Protein AF-A0A226DDP7-F1 (afdb_monomer_lite)

pLDDT: mean 85.27, std 13.48, range [44.19, 97.88]

Structure (mmCIF, N/CA/C/O backbone):
data_AF-A0A226DDP7-F1
#
_entry.id   AF-A0A226DDP7-F1
#
loop_
_atom_site.group_PDB
_atom_site.id
_atom_site.type_symbol
_atom_site.label_atom_id
_atom_site.label_alt_id
_atom_site.label_comp_id
_atom_site.label_asym_id
_atom_site.label_entity_id
_atom_site.label_seq_id
_atom_site.pdbx_PDB_ins_code
_atom_site.Cartn_x
_atom_site.Cartn_y
_atom_site.Cartn_z
_atom_site.occupancy
_atom_site.B_iso_or_equiv
_atom_site.auth_seq_id
_atom_site.auth_comp_id
_atom_site.auth_asym_id
_atom_site.auth_atom_id
_atom_site.pdbx_PDB_model_num
ATOM 1 N N . MET A 1 1 ? -0.259 2.384 5.576 1.00 78.94 1 MET A N 1
ATOM 2 C CA . MET A 1 1 ? -0.235 1.008 6.111 1.00 78.94 1 MET A CA 1
ATOM 3 C C . MET A 1 1 ? -1.350 0.822 7.135 1.00 78.94 1 MET A C 1
ATOM 5 O O . MET A 1 1 ? -1.634 1.784 7.833 1.00 78.94 1 MET A O 1
ATOM 9 N N . ILE A 1 2 ? -1.961 -0.362 7.240 1.00 70.06 2 ILE A N 1
ATOM 10 C CA . ILE A 1 2 ? -2.932 -0.750 8.277 1.00 70.06 2 ILE A CA 1
ATOM 11 C C . ILE A 1 2 ? -2.374 -1.926 9.094 1.00 70.06 2 ILE A C 1
ATOM 13 O O . ILE A 1 2 ? -1.921 -2.901 8.499 1.00 70.06 2 ILE A O 1
ATOM 17 N N . VAL A 1 3 ? -2.423 -1.837 10.427 1.00 76.56 3 VAL A N 1
ATOM 18 C CA . VAL A 1 3 ? -1.944 -2.856 11.390 1.00 76.56 3 VAL A CA 1
ATOM 19 C C . VAL A 1 3 ? -2.935 -3.046 12.547 1.00 76.56 3 VAL A C 1
ATOM 21 O O . VAL A 1 3 ? -3.654 -2.110 12.896 1.00 76.56 3 VAL A O 1
ATOM 24 N N . GLN A 1 4 ? -2.981 -4.234 13.163 1.00 65.56 4 GLN A N 1
ATOM 25 C CA . GLN A 1 4 ? -3.779 -4.480 14.378 1.00 65.56 4 GLN A CA 1
ATOM 26 C C . GLN A 1 4 ? -3.187 -3.790 15.623 1.00 65.56 4 GLN A C 1
ATOM 28 O O . GLN A 1 4 ? -1.968 -3.740 15.799 1.00 65.56 4 GLN A O 1
ATOM 33 N N . VAL A 1 5 ? -4.042 -3.317 16.539 1.00 54.81 5 VAL A N 1
ATOM 34 C CA . VAL A 1 5 ? -3.603 -2.703 17.808 1.00 54.81 5 VAL A CA 1
ATOM 35 C C . VAL A 1 5 ? -3.365 -3.740 18.892 1.00 54.81 5 VAL A C 1
ATOM 37 O O . VAL A 1 5 ? -4.310 -4.215 19.516 1.00 54.81 5 VAL A O 1
ATOM 40 N N . LYS A 1 6 ? -2.091 -3.989 19.203 1.00 47.44 6 LYS A N 1
ATOM 41 C CA . LYS A 1 6 ? -1.673 -4.408 20.555 1.00 47.44 6 LYS A CA 1
ATOM 42 C C . LYS A 1 6 ? -0.458 -3.642 21.106 1.00 47.44 6 LYS A C 1
ATOM 44 O O . LYS A 1 6 ? -0.209 -3.733 22.301 1.00 47.44 6 LYS A O 1
ATOM 49 N N . TYR A 1 7 ? 0.256 -2.847 20.296 1.00 44.19 7 TYR A N 1
ATOM 50 C CA . TYR A 1 7 ? 1.490 -2.159 20.708 1.00 44.19 7 TYR A CA 1
ATOM 51 C C . TYR A 1 7 ? 1.673 -0.802 20.010 1.00 44.19 7 TYR A C 1
ATOM 53 O O . TYR A 1 7 ? 1.278 -0.642 18.856 1.00 44.19 7 TYR A O 1
ATOM 61 N N . TYR A 1 8 ? 2.307 0.161 20.693 1.00 47.28 8 TYR A N 1
ATOM 62 C CA . TYR A 1 8 ? 2.908 1.325 20.032 1.00 47.28 8 TYR A CA 1
ATOM 63 C C . TYR A 1 8 ? 4.124 0.838 19.235 1.00 47.28 8 TYR A C 1
ATOM 65 O O . TYR A 1 8 ? 4.975 0.181 19.832 1.00 47.28 8 TYR A O 1
ATOM 73 N N . PRO A 1 9 ? 4.213 1.100 17.922 1.00 54.25 9 PRO A N 1
ATOM 74 C CA . PRO A 1 9 ? 5.292 0.570 17.100 1.00 54.25 9 PRO A CA 1
ATOM 75 C C . PRO A 1 9 ? 6.613 1.312 17.381 1.00 54.25 9 PRO A C 1
ATOM 77 O O . PRO A 1 9 ? 6.687 2.507 17.103 1.00 54.25 9 PRO A O 1
ATOM 80 N N . PRO A 1 10 ? 7.671 0.656 17.901 1.00 59.47 10 PRO A N 1
ATOM 81 C CA . PRO A 1 10 ? 9.003 1.259 18.035 1.00 59.47 10 PRO A CA 1
ATOM 82 C C . PRO A 1 10 ? 9.792 1.332 16.712 1.00 59.47 10 PRO A C 1
ATOM 84 O O . PRO A 1 10 ? 10.973 1.662 16.734 1.00 59.47 10 PRO A O 1
ATOM 87 N N . TRP A 1 11 ? 9.195 0.961 15.576 1.00 63.75 11 TRP A N 1
ATOM 88 C CA . TRP A 1 11 ? 9.887 0.807 14.293 1.00 63.75 11 TRP A CA 1
ATOM 89 C C . TRP A 1 11 ? 9.638 1.985 13.344 1.00 63.75 11 TRP A C 1
ATOM 91 O O . TRP A 1 11 ? 8.525 2.503 13.267 1.00 63.75 11 TRP A O 1
ATOM 101 N N . GLU A 1 12 ? 10.670 2.374 12.585 1.00 70.88 12 GLU A N 1
ATOM 102 C CA . GLU A 1 12 ? 10.566 3.403 11.537 1.00 70.88 12 GLU A CA 1
ATOM 103 C C . GLU A 1 12 ? 9.829 2.879 10.296 1.00 70.88 12 GLU A C 1
ATOM 105 O O . GLU A 1 12 ? 9.053 3.616 9.687 1.00 70.88 12 GLU A O 1
ATOM 110 N N . THR A 1 13 ? 10.012 1.596 9.956 1.00 77.50 13 THR A N 1
ATOM 111 C CA . THR A 1 13 ? 9.227 0.905 8.922 1.00 77.50 13 THR A CA 1
ATOM 112 C C . THR A 1 13 ? 8.771 -0.463 9.380 1.00 77.50 13 THR A C 1
ATOM 114 O O . THR A 1 13 ? 9.425 -1.133 10.178 1.00 77.50 13 THR A O 1
ATOM 117 N N . PHE A 1 14 ? 7.621 -0.901 8.876 1.00 83.56 14 PHE A N 1
ATOM 118 C CA . PHE A 1 14 ? 7.082 -2.210 9.248 1.00 83.56 14 PHE A CA 1
ATOM 119 C C . PHE A 1 14 ? 7.881 -3.364 8.643 1.00 83.56 14 PHE A C 1
ATOM 121 O O . PHE A 1 14 ? 7.912 -4.462 9.195 1.00 83.56 14 PHE A O 1
ATOM 128 N N . LEU A 1 15 ? 8.554 -3.103 7.523 1.00 84.12 15 LEU A N 1
ATOM 129 C CA . LEU A 1 15 ? 9.389 -4.085 6.844 1.00 84.12 15 LEU A CA 1
ATOM 130 C C . LEU A 1 15 ? 10.608 -4.490 7.685 1.00 84.12 15 LEU A C 1
ATOM 132 O O . LEU A 1 15 ? 11.066 -5.622 7.566 1.00 84.12 15 LEU A O 1
ATOM 136 N N . ASP A 1 16 ? 11.093 -3.630 8.583 1.00 82.56 16 ASP A N 1
ATOM 137 C CA . ASP A 1 16 ? 12.238 -3.943 9.451 1.00 82.56 16 ASP A CA 1
ATOM 138 C C . ASP A 1 16 ? 11.938 -5.020 10.506 1.00 82.56 16 ASP A C 1
ATOM 140 O O . ASP A 1 16 ? 12.848 -5.556 11.143 1.00 82.56 16 ASP A O 1
ATOM 144 N N . ILE A 1 17 ? 10.665 -5.365 10.705 1.00 86.94 17 ILE A N 1
ATOM 145 C CA . ILE A 1 17 ? 10.263 -6.359 11.691 1.00 86.94 17 ILE A CA 1
ATOM 146 C C . ILE A 1 17 ? 10.510 -7.767 11.136 1.00 86.94 17 ILE A C 1
ATOM 148 O O . ILE A 1 17 ? 9.917 -8.196 10.145 1.00 86.94 17 ILE A O 1
ATOM 152 N N . GLU A 1 18 ? 11.332 -8.548 11.833 1.00 86.31 18 GLU A N 1
ATOM 153 C CA . GLU A 1 18 ? 11.600 -9.929 11.440 1.00 86.31 18 GLU A CA 1
ATOM 154 C C . GLU A 1 18 ? 10.320 -10.789 11.430 1.00 86.31 18 GLU A C 1
ATOM 156 O O . GLU A 1 18 ? 9.545 -10.824 12.398 1.00 86.31 18 GLU A O 1
ATOM 161 N N . GLY A 1 19 ? 10.115 -11.486 10.307 1.00 89.69 19 GLY A N 1
ATOM 162 C CA . GLY A 1 19 ? 8.949 -12.331 10.047 1.00 89.69 19 GLY A CA 1
ATOM 163 C C . GLY A 1 19 ? 7.682 -11.567 9.654 1.00 89.69 19 GLY A C 1
ATOM 164 O O . GLY A 1 19 ? 6.632 -12.194 9.516 1.00 89.69 19 GLY A O 1
ATOM 165 N N . ALA A 1 20 ? 7.751 -10.243 9.485 1.00 91.44 20 ALA A N 1
ATOM 166 C CA . ALA A 1 20 ? 6.601 -9.466 9.056 1.00 91.44 20 ALA A CA 1
ATOM 167 C C . ALA A 1 20 ? 6.213 -9.750 7.600 1.00 91.44 20 ALA A C 1
ATOM 169 O O . ALA A 1 20 ? 7.064 -9.956 6.732 1.00 91.44 20 ALA A O 1
ATOM 170 N N . GLN A 1 21 ? 4.906 -9.750 7.351 1.00 94.69 21 GLN A N 1
ATOM 171 C CA . GLN A 1 21 ? 4.319 -9.917 6.028 1.00 94.69 21 GLN A CA 1
ATOM 172 C C . GLN A 1 21 ? 3.497 -8.683 5.672 1.00 94.69 21 GLN A C 1
ATOM 174 O O . GLN A 1 21 ? 2.765 -8.145 6.501 1.00 94.69 21 GLN A O 1
ATOM 179 N N . VAL A 1 22 ? 3.589 -8.238 4.427 1.00 95.19 22 VAL A N 1
ATOM 180 C CA . VAL A 1 22 ? 2.847 -7.084 3.927 1.00 95.19 22 VAL A CA 1
ATOM 181 C C . VAL A 1 22 ? 1.957 -7.529 2.784 1.00 95.19 22 VAL A C 1
ATOM 183 O O . VAL A 1 22 ? 2.442 -7.986 1.753 1.00 95.19 22 VAL A O 1
ATOM 186 N N . LEU A 1 23 ? 0.651 -7.368 2.964 1.00 97.12 23 LEU A N 1
ATOM 187 C CA . LEU A 1 23 ? -0.333 -7.453 1.897 1.00 97.12 23 LEU A CA 1
ATOM 188 C C . LEU A 1 23 ? -0.264 -6.171 1.064 1.00 97.12 23 LEU A C 1
ATOM 190 O O . LEU A 1 23 ? -0.369 -5.072 1.614 1.00 97.12 23 LEU A O 1
ATOM 194 N N . MET A 1 24 ? -0.103 -6.304 -0.249 1.00 96.00 24 MET A N 1
ATOM 195 C CA . MET A 1 24 ? 0.060 -5.179 -1.167 1.00 96.00 24 MET A CA 1
ATOM 196 C C . MET A 1 24 ? -0.815 -5.355 -2.416 1.00 96.00 24 MET A C 1
ATOM 198 O O . MET A 1 24 ? -0.733 -6.401 -3.063 1.00 96.00 24 MET A O 1
ATOM 202 N N . PRO A 1 25 ? -1.625 -4.354 -2.800 1.00 95.62 25 PRO A N 1
ATOM 203 C CA . PRO A 1 25 ? -2.361 -4.389 -4.054 1.00 95.62 25 PRO A CA 1
ATOM 204 C C . PRO A 1 25 ? -1.431 -4.486 -5.264 1.00 95.62 25 PRO A C 1
ATOM 206 O O . PRO A 1 25 ? -0.415 -3.791 -5.314 1.00 95.62 25 PRO A O 1
ATOM 209 N N . PHE A 1 26 ? -1.807 -5.284 -6.267 1.00 92.00 26 PHE A N 1
ATOM 210 C CA . PHE A 1 26 ? -1.051 -5.397 -7.526 1.00 92.00 26 PHE A CA 1
ATOM 211 C C . PHE A 1 26 ? -0.771 -4.038 -8.177 1.00 92.00 26 PHE A C 1
ATOM 213 O O . PHE A 1 26 ? 0.335 -3.785 -8.651 1.00 92.00 26 PHE A O 1
ATOM 220 N N . ASP A 1 27 ? -1.759 -3.149 -8.129 1.00 88.62 27 ASP A N 1
ATOM 221 C CA . ASP A 1 27 ? -1.721 -1.859 -8.816 1.00 88.62 27 ASP A CA 1
ATOM 222 C C . ASP A 1 27 ? -1.033 -0.764 -7.986 1.00 88.62 27 ASP A C 1
ATOM 224 O O . ASP A 1 27 ? -0.959 0.386 -8.419 1.00 88.62 27 ASP A O 1
ATOM 228 N N . LEU A 1 28 ? -0.537 -1.076 -6.778 1.00 91.19 28 LEU A N 1
ATOM 229 C CA . LEU A 1 28 ? 0.068 -0.063 -5.907 1.00 91.19 28 LEU A CA 1
ATOM 230 C C . LEU A 1 28 ? 1.334 0.537 -6.530 1.00 91.19 28 LEU A C 1
ATOM 232 O O . LEU A 1 28 ? 1.562 1.745 -6.435 1.00 91.19 28 LEU A O 1
ATOM 236 N N . LEU A 1 29 ? 2.157 -0.315 -7.146 1.00 89.69 29 LEU A N 1
ATOM 237 C CA . LEU A 1 29 ? 3.442 0.070 -7.731 1.00 89.69 29 LEU A CA 1
ATOM 238 C C . LEU A 1 29 ? 3.365 0.350 -9.237 1.00 89.69 29 LEU A C 1
ATOM 240 O O . LEU A 1 29 ? 4.357 0.824 -9.797 1.00 89.69 29 LEU A O 1
ATOM 244 N N . ASP A 1 30 ? 2.215 0.102 -9.873 1.00 84.19 30 ASP A N 1
ATOM 245 C CA . ASP A 1 30 ? 1.999 0.387 -11.291 1.00 84.19 30 ASP A CA 1
ATOM 246 C C . ASP A 1 30 ? 1.819 1.897 -11.514 1.00 84.19 30 ASP A C 1
ATOM 248 O O . ASP A 1 30 ? 0.773 2.489 -11.234 1.00 84.19 30 ASP A O 1
ATOM 252 N N . GLU A 1 31 ? 2.864 2.547 -12.026 1.00 70.94 31 GLU A N 1
ATOM 253 C CA . GLU A 1 31 ? 2.826 3.977 -12.363 1.00 70.94 31 GLU A CA 1
ATOM 254 C C . GLU A 1 31 ? 2.066 4.259 -13.655 1.00 70.94 31 GLU A C 1
ATOM 256 O O . GLU A 1 31 ? 1.554 5.363 -13.851 1.00 70.94 31 GLU A O 1
ATOM 261 N N . THR A 1 32 ? 2.015 3.266 -14.537 1.00 66.25 32 THR A N 1
ATOM 262 C CA . THR A 1 32 ? 1.541 3.413 -15.911 1.00 66.25 32 THR A CA 1
ATOM 263 C C . THR A 1 32 ? 0.046 3.153 -16.041 1.00 66.25 32 THR A C 1
ATOM 265 O O . THR A 1 32 ? -0.577 3.623 -16.992 1.00 66.25 32 THR A O 1
ATOM 268 N N . GLY A 1 33 ? -0.534 2.411 -15.092 1.00 63.72 33 GLY A N 1
ATOM 269 C CA . GLY A 1 33 ? -1.898 1.899 -15.194 1.00 63.72 33 GLY A CA 1
ATOM 270 C C . GLY A 1 33 ? -2.076 0.914 -16.354 1.00 63.72 33 GLY A C 1
ATOM 271 O O . GLY A 1 33 ? -3.214 0.609 -16.716 1.00 63.72 33 GLY A O 1
ATOM 272 N N . LEU A 1 34 ? -0.980 0.434 -16.959 1.00 56.88 34 LEU A N 1
ATOM 273 C CA . LEU A 1 34 ? -1.002 -0.456 -18.122 1.00 56.88 34 LEU A CA 1
ATOM 274 C C . LEU A 1 34 ? -1.627 -1.813 -17.796 1.00 56.88 34 LEU A C 1
ATOM 276 O O . LEU A 1 34 ? -2.174 -2.440 -18.700 1.00 56.88 34 LEU A O 1
ATOM 280 N N . HIS A 1 35 ? -1.652 -2.230 -16.524 1.00 54.47 35 HIS A N 1
ATOM 281 C CA . HIS A 1 35 ? -2.358 -3.453 -16.115 1.00 54.47 35 HIS A CA 1
ATOM 282 C C . HIS A 1 35 ? -3.875 -3.383 -16.340 1.00 54.47 35 HIS A C 1
ATOM 284 O O . HIS A 1 35 ? -4.539 -4.414 -16.362 1.00 54.47 35 HIS A O 1
ATOM 290 N N . THR A 1 36 ? -4.435 -2.193 -16.592 1.00 51.81 36 THR A N 1
ATOM 291 C CA . THR A 1 36 ? -5.840 -2.052 -17.015 1.00 51.81 36 THR A CA 1
ATOM 292 C C . THR A 1 36 ? -6.068 -2.236 -18.521 1.00 51.81 36 THR A C 1
ATOM 294 O O . THR A 1 36 ? -7.222 -2.228 -18.948 1.00 51.81 36 THR A O 1
ATOM 297 N N . VAL A 1 37 ? -5.011 -2.390 -19.334 1.00 47.34 37 VAL A N 1
ATOM 298 C CA . VAL A 1 37 ? -5.082 -2.240 -20.803 1.00 47.34 37 VAL A CA 1
ATOM 299 C C . VAL A 1 37 ? -4.907 -3.554 -21.589 1.00 47.34 37 VAL A C 1
ATOM 301 O O . VAL A 1 37 ? -5.067 -3.544 -22.805 1.00 47.34 37 VAL A O 1
ATOM 304 N N . GLY A 1 38 ? -4.684 -4.720 -20.970 1.00 49.91 38 GLY A N 1
ATOM 305 C CA . GLY A 1 38 ? -4.660 -5.955 -21.768 1.00 49.91 38 GLY A CA 1
ATOM 306 C C . GLY A 1 38 ? -4.479 -7.265 -21.015 1.00 49.91 38 GLY A C 1
ATOM 307 O O . GLY A 1 38 ? -4.085 -7.277 -19.854 1.00 49.91 38 GLY A O 1
ATOM 308 N N . ASP A 1 39 ? -4.741 -8.352 -21.744 1.00 52.88 39 ASP A N 1
ATOM 309 C CA . ASP A 1 39 ? -4.750 -9.790 -21.407 1.00 52.88 39 ASP A CA 1
ATOM 310 C C . ASP A 1 39 ? -3.454 -10.369 -20.788 1.00 52.88 39 ASP A C 1
ATOM 312 O O . ASP A 1 39 ? -3.247 -11.581 -20.748 1.00 52.88 39 ASP A O 1
ATOM 316 N N . PHE A 1 40 ? -2.576 -9.542 -20.215 1.00 57.28 40 PHE A N 1
ATOM 317 C CA . PHE A 1 40 ? -1.426 -9.987 -19.419 1.00 57.28 40 PHE A CA 1
ATOM 318 C C . PHE A 1 40 ? -1.831 -10.648 -18.087 1.00 57.28 40 PHE A C 1
ATOM 320 O O . PHE A 1 40 ? -0.990 -10.797 -17.200 1.00 57.28 40 PHE A O 1
ATOM 327 N N . GLY A 1 41 ? -3.088 -11.078 -17.924 1.00 63.06 41 GLY A N 1
ATOM 328 C CA . GLY A 1 41 ? -3.580 -11.774 -16.732 1.00 63.06 41 GLY A CA 1
ATOM 329 C C . GLY A 1 41 ? -2.701 -12.967 -16.339 1.00 63.06 41 GLY A C 1
ATOM 330 O O . GLY A 1 41 ? -2.491 -13.209 -15.150 1.00 63.06 41 GLY A O 1
ATOM 331 N N . ASN A 1 42 ? -2.079 -13.623 -17.326 1.00 71.81 42 ASN A N 1
ATOM 332 C CA . ASN A 1 42 ? -1.142 -14.728 -17.114 1.00 71.81 42 ASN A CA 1
ATOM 333 C C . ASN A 1 42 ? 0.226 -14.311 -16.545 1.00 71.81 42 ASN A C 1
ATOM 335 O O . ASN A 1 42 ? 0.998 -15.177 -16.168 1.00 71.81 42 ASN A O 1
ATOM 339 N N . PHE A 1 43 ? 0.553 -13.023 -16.451 1.00 83.12 43 PHE A N 1
ATOM 340 C CA . PHE A 1 43 ? 1.836 -12.543 -15.917 1.00 83.12 43 PHE A CA 1
ATOM 341 C C . PHE A 1 43 ? 1.666 -11.552 -14.770 1.00 83.12 43 PHE A C 1
ATOM 343 O O . PHE A 1 43 ? 2.592 -10.811 -14.438 1.00 83.12 43 PHE A O 1
ATOM 350 N N . ARG A 1 44 ? 0.497 -11.527 -14.128 1.00 86.81 44 ARG A N 1
ATOM 351 C CA . ARG A 1 44 ? 0.190 -10.536 -13.093 1.00 86.81 44 ARG A CA 1
ATOM 352 C C . ARG A 1 44 ? 1.175 -10.575 -11.918 1.00 86.81 44 ARG A C 1
ATOM 354 O O . ARG A 1 44 ? 1.657 -9.530 -11.484 1.00 86.81 44 ARG A O 1
ATOM 361 N N . TYR A 1 45 ? 1.516 -11.771 -11.428 1.00 90.19 45 TYR A N 1
ATOM 362 C CA . TYR A 1 45 ? 2.479 -11.937 -10.329 1.00 90.19 45 TYR A CA 1
ATOM 363 C C . TYR A 1 45 ? 3.902 -11.562 -10.745 1.00 90.19 45 TYR A C 1
ATOM 365 O O . TYR A 1 45 ? 4.608 -10.911 -9.977 1.00 90.19 45 TYR A O 1
ATOM 373 N N . LEU A 1 46 ? 4.299 -11.911 -11.971 1.00 87.88 46 LEU A N 1
ATOM 374 C CA . LEU A 1 46 ? 5.579 -11.490 -12.538 1.00 87.88 46 LEU A CA 1
ATOM 375 C C . LEU A 1 46 ? 5.654 -9.962 -12.634 1.00 87.88 46 LEU A C 1
ATOM 377 O O . LEU A 1 46 ? 6.620 -9.370 -12.166 1.00 87.88 46 LEU A O 1
ATOM 381 N N . GLY A 1 47 ? 4.621 -9.318 -13.180 1.00 87.31 47 GLY A N 1
ATOM 382 C CA . GLY A 1 47 ? 4.544 -7.863 -13.291 1.00 87.31 47 GLY A CA 1
ATOM 383 C C . GLY A 1 47 ? 4.638 -7.174 -11.930 1.00 87.31 47 GLY A C 1
ATOM 384 O O . GLY A 1 47 ? 5.395 -6.219 -11.780 1.00 87.31 47 GLY A O 1
ATOM 385 N N . PHE A 1 48 ? 3.935 -7.694 -10.919 1.00 90.81 48 PHE A N 1
ATOM 386 C CA . PHE A 1 48 ? 4.035 -7.206 -9.542 1.00 90.81 48 PHE A CA 1
ATOM 387 C C . PHE A 1 48 ? 5.459 -7.305 -8.987 1.00 90.81 48 PHE A C 1
ATOM 389 O O . PHE A 1 48 ? 5.997 -6.314 -8.497 1.00 90.81 48 PHE A O 1
ATOM 396 N N . LEU A 1 49 ? 6.089 -8.476 -9.086 1.00 91.19 49 LEU A N 1
ATOM 397 C CA . LEU A 1 49 ? 7.443 -8.678 -8.570 1.00 91.19 49 LEU A CA 1
ATOM 398 C C . LEU A 1 49 ? 8.475 -7.853 -9.342 1.00 91.19 49 LEU A C 1
ATOM 400 O O . LEU A 1 49 ? 9.374 -7.285 -8.732 1.00 91.19 49 LEU A O 1
ATOM 404 N N . ASN A 1 50 ? 8.315 -7.707 -10.656 1.00 89.12 50 ASN A N 1
ATOM 405 C CA . ASN A 1 50 ? 9.165 -6.840 -11.463 1.00 89.12 50 ASN A CA 1
ATOM 406 C C . ASN A 1 50 ? 9.044 -5.371 -11.028 1.00 89.12 50 ASN A C 1
ATOM 408 O O . ASN A 1 50 ? 10.057 -4.695 -10.860 1.00 89.12 50 ASN A O 1
ATOM 412 N N . HIS A 1 51 ? 7.824 -4.893 -10.756 1.00 89.94 51 HIS A N 1
ATOM 413 C CA . HIS A 1 51 ? 7.617 -3.557 -10.191 1.00 89.94 51 HIS A CA 1
ATOM 414 C C . HIS A 1 51 ? 8.294 -3.407 -8.828 1.00 89.94 51 HIS A C 1
ATOM 416 O O . HIS A 1 51 ? 8.913 -2.376 -8.579 1.00 89.94 51 HIS A O 1
ATOM 422 N N . VAL A 1 52 ? 8.244 -4.430 -7.965 1.00 92.19 52 VAL A N 1
ATOM 423 C CA . VAL A 1 52 ? 8.994 -4.440 -6.696 1.00 92.19 52 VAL A CA 1
ATOM 424 C C . VAL A 1 52 ? 10.499 -4.324 -6.955 1.00 92.19 52 VAL A C 1
ATOM 426 O O . VAL A 1 52 ? 11.124 -3.436 -6.373 1.00 92.19 52 VAL A O 1
ATOM 429 N N . VAL A 1 53 ? 11.070 -5.150 -7.844 1.00 91.81 53 VAL A N 1
ATOM 430 C CA . VAL A 1 53 ? 12.505 -5.127 -8.204 1.00 91.81 53 VAL A CA 1
ATOM 431 C C . VAL A 1 53 ? 12.931 -3.744 -8.684 1.00 91.81 53 VAL A C 1
ATOM 433 O O . VAL A 1 53 ? 13.891 -3.181 -8.161 1.00 91.81 53 VAL A O 1
ATOM 436 N N . GLN A 1 54 ? 12.163 -3.139 -9.592 1.00 89.62 54 GLN A N 1
ATOM 437 C CA . GLN A 1 54 ? 12.435 -1.793 -10.103 1.00 89.62 54 GLN A CA 1
ATOM 438 C C . GLN A 1 54 ? 12.467 -0.722 -9.000 1.00 89.62 54 GLN A C 1
ATOM 440 O O . GLN A 1 54 ? 13.170 0.279 -9.146 1.00 89.62 54 GLN A O 1
ATOM 445 N N . ARG A 1 55 ? 11.740 -0.910 -7.885 1.00 89.88 55 ARG A N 1
ATOM 446 C CA . ARG A 1 55 ? 11.809 0.002 -6.726 1.00 89.88 55 ARG A CA 1
ATOM 447 C C . ARG A 1 55 ? 12.993 -0.270 -5.817 1.00 89.88 55 ARG A C 1
ATOM 449 O O . ARG A 1 55 ? 13.549 0.677 -5.265 1.00 89.88 55 ARG A O 1
ATOM 456 N N . VAL A 1 56 ? 13.350 -1.536 -5.621 1.00 92.81 56 VAL A N 1
ATOM 457 C CA . VAL A 1 56 ? 14.418 -1.902 -4.684 1.00 92.81 56 VAL A CA 1
ATOM 458 C C . VAL A 1 56 ? 15.808 -1.749 -5.295 1.00 92.81 56 VAL A C 1
ATOM 460 O O . VAL A 1 56 ? 16.745 -1.417 -4.576 1.00 92.81 56 VAL A O 1
ATOM 463 N N . ASP A 1 57 ? 15.951 -1.899 -6.612 1.00 92.44 57 ASP A N 1
ATOM 464 C CA . ASP A 1 57 ? 17.241 -1.821 -7.305 1.00 92.44 57 ASP A CA 1
ATOM 465 C C . ASP A 1 57 ? 18.005 -0.510 -7.054 1.00 92.44 57 ASP A C 1
ATOM 467 O O . ASP A 1 57 ? 19.174 -0.572 -6.653 1.00 92.44 57 ASP A O 1
ATOM 471 N N . PRO A 1 58 ? 17.383 0.681 -7.182 1.00 91.12 58 PRO A N 1
ATOM 472 C CA . PRO A 1 58 ? 18.052 1.936 -6.852 1.00 91.12 58 PRO A CA 1
ATOM 473 C C . PRO A 1 58 ? 18.516 2.012 -5.392 1.00 91.12 58 PRO A C 1
ATOM 475 O O . PRO A 1 58 ? 19.565 2.591 -5.121 1.00 91.12 58 PRO A O 1
ATOM 478 N N . LEU A 1 59 ? 17.773 1.409 -4.454 1.00 90.81 59 LEU A N 1
ATOM 479 C CA . LEU A 1 59 ? 18.125 1.385 -3.027 1.00 90.81 59 LEU A CA 1
ATOM 480 C C . LEU A 1 59 ? 19.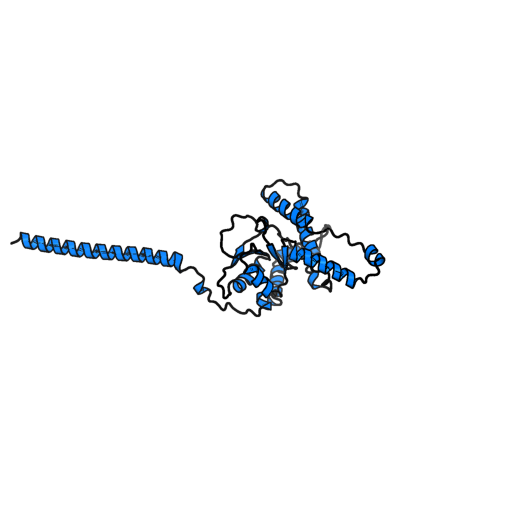330 0.478 -2.747 1.00 90.81 59 LEU A C 1
ATOM 482 O O . LEU A 1 59 ? 20.130 0.773 -1.860 1.00 90.81 59 LEU A O 1
ATOM 486 N N . VAL A 1 60 ? 19.484 -0.603 -3.516 1.00 92.75 60 VAL A N 1
ATOM 487 C CA . VAL A 1 60 ? 20.650 -1.494 -3.435 1.00 92.75 60 VAL A CA 1
ATOM 488 C C . VAL A 1 60 ? 21.908 -0.806 -3.972 1.00 92.75 60 VAL A C 1
ATOM 490 O O . VAL A 1 60 ? 22.970 -0.889 -3.350 1.00 92.75 60 VAL A O 1
ATOM 493 N N . ILE A 1 61 ? 21.783 -0.120 -5.114 1.00 91.88 61 ILE A N 1
ATOM 494 C CA . ILE A 1 61 ? 22.906 0.513 -5.827 1.00 91.88 61 ILE A CA 1
ATOM 495 C C . ILE A 1 61 ? 23.355 1.813 -5.142 1.00 91.88 61 ILE A C 1
ATOM 497 O O . ILE A 1 61 ? 24.513 2.209 -5.272 1.00 91.88 61 ILE A O 1
ATOM 501 N N . TYR A 1 62 ? 22.469 2.474 -4.393 1.00 88.81 62 TYR A N 1
ATOM 502 C CA . TYR A 1 62 ? 22.773 3.749 -3.753 1.00 88.81 62 TYR A CA 1
ATOM 503 C C . TYR A 1 62 ? 24.023 3.660 -2.840 1.00 88.81 62 TYR A C 1
ATOM 505 O O . TYR A 1 62 ? 24.069 2.823 -1.929 1.00 88.81 62 TYR A O 1
ATOM 513 N N . PRO A 1 63 ? 25.043 4.520 -3.056 1.00 87.25 63 PRO A N 1
ATOM 514 C CA . PRO A 1 63 ? 26.311 4.462 -2.325 1.00 87.25 63 PRO A CA 1
ATOM 515 C C . PRO A 1 63 ? 26.285 5.194 -0.974 1.00 87.25 63 PRO A C 1
ATOM 517 O O . PRO A 1 63 ? 27.278 5.168 -0.251 1.00 87.25 63 PRO A O 1
ATOM 520 N N . GLY A 1 64 ? 25.199 5.898 -0.635 1.00 86.25 64 GLY A N 1
ATOM 521 C CA . GLY A 1 64 ? 25.137 6.677 0.601 1.00 86.25 64 GLY A CA 1
ATOM 522 C C . GLY A 1 64 ? 25.091 5.806 1.860 1.00 86.25 64 GLY A C 1
ATOM 523 O O . GLY A 1 64 ? 24.547 4.707 1.858 1.00 86.25 64 GLY A O 1
ATOM 524 N N . ASN A 1 65 ? 25.650 6.336 2.952 1.00 85.31 65 ASN A N 1
ATOM 525 C CA . ASN A 1 65 ? 25.847 5.628 4.223 1.00 85.31 65 ASN A CA 1
ATOM 526 C C . ASN A 1 65 ? 24.940 6.129 5.363 1.00 85.31 65 ASN A C 1
ATOM 528 O O . ASN A 1 65 ? 25.272 5.970 6.535 1.00 85.31 65 ASN A O 1
ATOM 532 N N . TYR A 1 66 ? 23.796 6.744 5.062 1.00 83.31 66 TYR A N 1
ATOM 533 C CA . TYR A 1 66 ? 22.872 7.194 6.109 1.00 83.31 66 TYR A CA 1
ATOM 534 C C . TYR A 1 66 ? 22.261 5.991 6.851 1.00 83.31 66 TYR A C 1
ATOM 536 O O . TYR A 1 66 ? 21.844 5.027 6.210 1.00 83.31 66 TYR A O 1
ATOM 544 N N . ASN A 1 67 ? 22.139 6.047 8.183 1.00 77.62 67 ASN A N 1
ATOM 545 C CA . ASN A 1 67 ? 21.627 4.921 8.985 1.00 77.62 67 ASN A CA 1
ATOM 546 C C . ASN A 1 67 ? 20.250 4.419 8.511 1.00 77.62 67 ASN A C 1
ATOM 548 O O . ASN A 1 67 ? 20.070 3.220 8.314 1.00 77.62 67 ASN A O 1
ATOM 552 N N . VAL A 1 68 ? 19.317 5.336 8.227 1.00 73.38 68 VAL A N 1
ATOM 553 C CA . VAL A 1 68 ? 17.984 5.011 7.679 1.00 73.38 68 VAL A CA 1
ATOM 554 C C . VAL A 1 68 ? 18.100 4.291 6.327 1.00 73.38 68 VAL A C 1
ATOM 556 O O . VAL A 1 68 ? 17.416 3.304 6.068 1.00 73.38 68 VAL A O 1
ATOM 559 N N . SER A 1 69 ? 19.038 4.718 5.474 1.00 79.81 69 SER A N 1
ATOM 560 C CA . SER A 1 69 ? 19.259 4.080 4.170 1.00 79.81 69 SER A CA 1
ATOM 561 C C . SER A 1 69 ? 19.825 2.661 4.281 1.00 79.81 69 SER A C 1
ATOM 563 O O . SER A 1 69 ? 19.560 1.845 3.404 1.00 79.81 69 SER A O 1
ATOM 565 N N . GLN A 1 70 ? 20.531 2.323 5.367 1.00 84.69 70 GLN A N 1
ATOM 566 C CA . GLN A 1 70 ? 21.044 0.965 5.583 1.00 84.69 70 GLN A CA 1
ATOM 567 C C . GLN A 1 70 ? 19.924 -0.034 5.895 1.00 84.69 70 GLN A C 1
ATOM 569 O O . GLN A 1 70 ? 19.959 -1.166 5.409 1.00 84.69 70 GLN A O 1
ATOM 574 N N . ALA A 1 71 ? 18.909 0.370 6.667 1.00 83.12 71 ALA A N 1
ATOM 575 C CA . ALA A 1 71 ? 17.725 -0.458 6.902 1.00 83.12 71 ALA A CA 1
ATOM 576 C C . ALA A 1 71 ? 17.016 -0.772 5.575 1.00 83.12 71 ALA A C 1
ATOM 578 O O . ALA A 1 71 ? 16.820 -1.941 5.231 1.00 83.12 71 ALA A O 1
ATOM 579 N N . TYR A 1 72 ? 16.785 0.260 4.756 1.00 87.38 72 TYR A N 1
ATOM 580 C CA . TYR A 1 72 ? 16.164 0.099 3.438 1.00 87.38 72 TYR A CA 1
ATOM 581 C C . TYR A 1 72 ? 17.008 -0.739 2.497 1.00 87.38 72 TYR A C 1
ATOM 583 O O . TYR A 1 72 ? 16.470 -1.599 1.811 1.00 87.38 72 TYR A O 1
ATOM 591 N N . LYS A 1 73 ? 18.328 -0.555 2.502 1.00 90.50 73 LYS A N 1
ATOM 592 C CA . LYS A 1 73 ? 19.246 -1.351 1.690 1.00 90.50 73 LYS A CA 1
ATOM 593 C C . LYS A 1 73 ? 19.199 -2.833 2.055 1.00 90.50 73 LYS A C 1
ATOM 595 O O . LYS A 1 73 ? 19.150 -3.664 1.155 1.00 90.50 73 LYS A O 1
ATOM 600 N N . ARG A 1 74 ? 19.156 -3.181 3.349 1.00 90.06 74 ARG A N 1
ATOM 601 C CA . ARG A 1 74 ? 19.021 -4.583 3.794 1.00 90.06 74 ARG A CA 1
ATOM 602 C C . ARG A 1 74 ? 17.705 -5.200 3.334 1.00 90.06 74 ARG A C 1
ATOM 604 O O . ARG A 1 74 ? 17.709 -6.312 2.815 1.00 90.06 74 ARG A O 1
ATOM 611 N N . MET A 1 75 ? 16.595 -4.479 3.486 1.00 88.88 75 MET A N 1
ATOM 612 C CA . MET A 1 75 ? 15.293 -4.943 2.999 1.00 88.88 75 MET A CA 1
ATOM 613 C C . MET A 1 75 ? 15.269 -5.070 1.471 1.00 88.88 75 MET A C 1
ATOM 615 O O . MET A 1 75 ? 14.813 -6.078 0.941 1.00 88.88 75 MET A O 1
ATOM 619 N N . ALA A 1 76 ? 15.808 -4.081 0.762 1.00 92.50 76 ALA A N 1
ATOM 620 C CA . ALA A 1 76 ? 15.905 -4.062 -0.690 1.00 92.50 76 ALA A CA 1
ATOM 621 C C . ALA A 1 76 ? 16.738 -5.235 -1.227 1.00 92.50 76 ALA A C 1
ATOM 623 O O . ALA A 1 76 ? 16.291 -5.911 -2.148 1.00 92.50 76 ALA A O 1
ATOM 624 N N . LEU A 1 77 ? 17.892 -5.524 -0.612 1.00 93.12 77 LEU A N 1
ATOM 625 C CA . LEU A 1 77 ? 18.708 -6.705 -0.913 1.00 93.12 77 LEU A CA 1
ATOM 626 C C . LEU A 1 77 ? 17.917 -7.992 -0.686 1.00 93.12 77 LEU A C 1
ATOM 628 O O . LEU A 1 77 ? 17.814 -8.812 -1.586 1.00 93.12 77 LEU A O 1
ATOM 632 N N . ARG A 1 78 ? 17.265 -8.122 0.474 1.00 90.56 78 ARG A N 1
ATOM 633 C CA . ARG A 1 78 ? 16.456 -9.301 0.802 1.00 90.56 78 ARG A CA 1
ATOM 634 C C . ARG A 1 78 ? 15.341 -9.541 -0.224 1.00 90.56 78 ARG A C 1
ATOM 636 O O . ARG A 1 78 ? 15.086 -10.682 -0.594 1.00 90.56 78 ARG A O 1
ATOM 643 N N . LEU A 1 79 ? 14.665 -8.480 -0.666 1.00 91.38 79 LEU A N 1
ATOM 644 C CA . LEU A 1 79 ? 13.625 -8.555 -1.695 1.00 91.38 79 LEU A CA 1
ATOM 645 C C . LEU A 1 79 ? 14.207 -8.885 -3.072 1.00 91.38 79 LEU A C 1
ATOM 647 O O . LEU A 1 79 ? 13.632 -9.701 -3.785 1.00 91.38 79 LEU A O 1
ATOM 651 N N . LYS A 1 80 ? 15.347 -8.286 -3.428 1.00 91.81 80 LYS A N 1
ATOM 652 C CA . LYS A 1 80 ? 16.046 -8.543 -4.689 1.00 91.81 80 LYS A CA 1
ATOM 653 C C . LYS A 1 80 ? 16.529 -9.990 -4.786 1.00 91.81 80 LYS A C 1
ATOM 655 O O . LYS A 1 80 ? 16.281 -10.629 -5.798 1.00 91.81 80 LYS A O 1
ATOM 660 N N . ASP A 1 81 ? 17.139 -10.517 -3.729 1.00 90.44 81 ASP A N 1
ATOM 661 C CA . ASP A 1 81 ? 17.672 -11.884 -3.688 1.00 90.44 81 ASP A CA 1
ATOM 662 C C . ASP A 1 81 ? 16.561 -12.945 -3.746 1.00 90.44 81 ASP A C 1
ATOM 664 O O . ASP A 1 81 ? 16.780 -14.055 -4.225 1.00 90.44 81 ASP A O 1
ATOM 668 N N . MET A 1 82 ? 15.352 -12.612 -3.275 1.00 85.88 82 MET A N 1
ATOM 669 C CA . MET A 1 82 ? 14.191 -13.502 -3.376 1.00 85.88 82 MET A CA 1
ATOM 670 C C . MET A 1 82 ? 13.589 -13.553 -4.777 1.00 85.88 82 MET A C 1
ATOM 672 O O . MET A 1 82 ? 12.990 -14.564 -5.135 1.00 85.88 82 MET A O 1
ATOM 676 N N . ILE A 1 83 ? 13.670 -12.468 -5.546 1.00 85.31 83 ILE A N 1
ATOM 677 C CA . ILE A 1 83 ? 13.006 -12.383 -6.844 1.00 85.31 83 ILE A CA 1
ATOM 678 C C . ILE A 1 83 ? 14.009 -12.842 -7.901 1.00 85.31 83 ILE A C 1
ATOM 680 O O . ILE A 1 83 ? 14.946 -12.101 -8.197 1.00 85.31 83 ILE A O 1
ATOM 684 N N . PRO A 1 84 ? 13.847 -14.047 -8.484 1.00 77.38 84 PRO A N 1
ATOM 685 C CA . PRO A 1 84 ? 14.766 -14.515 -9.502 1.00 77.38 84 PRO A CA 1
ATOM 686 C C . PRO A 1 84 ? 14.726 -13.519 -10.657 1.00 77.38 84 PRO A C 1
ATOM 688 O O . PRO A 1 84 ? 13.659 -13.263 -11.228 1.00 77.38 84 PRO A O 1
ATOM 691 N N . LEU A 1 85 ? 15.888 -12.935 -10.964 1.00 68.44 85 LEU A N 1
ATOM 692 C CA . LEU A 1 85 ? 16.045 -12.085 -12.133 1.00 68.44 85 LEU A CA 1
ATOM 693 C C . LEU A 1 85 ? 15.656 -12.913 -13.347 1.00 68.44 85 LEU A C 1
ATOM 695 O O . LEU A 1 85 ? 16.210 -13.980 -13.610 1.00 68.44 85 LEU A O 1
ATOM 699 N N . PHE A 1 86 ? 14.630 -12.441 -14.033 1.00 65.69 86 PHE A N 1
ATOM 700 C CA . PHE A 1 86 ? 14.083 -13.156 -15.156 1.00 65.69 86 PHE A CA 1
ATOM 701 C C . PHE A 1 86 ? 14.892 -12.839 -16.405 1.00 65.69 86 PHE A C 1
ATOM 703 O O . PHE A 1 86 ? 14.886 -11.707 -16.885 1.00 65.69 86 PHE A O 1
ATOM 710 N N . GLU A 1 87 ? 15.542 -13.851 -16.965 1.00 59.22 87 GLU A N 1
ATOM 711 C CA . GLU A 1 87 ? 16.020 -13.801 -18.341 1.00 59.22 87 GLU A CA 1
ATOM 712 C C . GLU A 1 87 ? 14.925 -14.373 -19.245 1.00 59.22 87 GLU A C 1
ATOM 714 O O . GLU A 1 87 ? 14.849 -15.579 -19.486 1.00 59.22 87 GLU A O 1
ATOM 719 N N . PHE A 1 88 ? 14.032 -13.507 -19.738 1.00 59.84 88 PHE A N 1
ATOM 720 C CA . PHE A 1 88 ? 13.095 -13.911 -20.784 1.00 59.84 88 PHE A CA 1
ATOM 721 C C . PHE A 1 88 ? 13.877 -14.176 -22.070 1.00 59.84 88 PHE A C 1
ATOM 723 O O . PHE A 1 88 ? 14.249 -13.244 -22.782 1.00 59.84 88 PHE A O 1
ATOM 730 N N . SER A 1 89 ? 14.122 -15.444 -22.390 1.00 57.94 89 SER A N 1
ATOM 731 C CA . SER A 1 89 ? 14.668 -15.827 -23.689 1.00 57.94 89 SER A CA 1
ATOM 732 C C . SER A 1 89 ? 13.578 -16.490 -24.536 1.00 57.94 89 SER A C 1
ATOM 734 O O . SER A 1 89 ? 13.268 -17.670 -24.399 1.00 57.94 89 SER A O 1
ATOM 736 N N . ILE A 1 90 ? 13.008 -15.717 -25.469 1.00 58.09 90 ILE A N 1
ATOM 737 C CA . ILE A 1 90 ? 12.095 -16.205 -26.524 1.00 58.09 90 ILE A CA 1
ATOM 738 C C . ILE A 1 90 ? 12.651 -17.453 -27.258 1.00 58.09 90 ILE A C 1
ATOM 740 O O . ILE A 1 90 ? 11.869 -18.351 -27.568 1.00 58.09 90 ILE A O 1
ATOM 744 N N . PRO A 1 91 ? 13.975 -17.597 -27.492 1.00 57.66 91 PRO A N 1
ATOM 745 C CA . PRO A 1 91 ? 14.532 -18.813 -28.091 1.00 57.66 91 PRO A CA 1
ATOM 746 C C . PRO A 1 91 ? 14.324 -20.104 -27.277 1.00 57.66 91 PRO A C 1
ATOM 748 O O . PRO A 1 91 ? 14.223 -21.177 -27.871 1.00 57.66 91 PRO A O 1
ATOM 751 N N . ALA A 1 92 ? 14.220 -20.033 -25.943 1.00 59.38 92 ALA A N 1
ATOM 752 C CA . ALA A 1 92 ? 14.045 -21.216 -25.092 1.00 59.38 92 ALA A CA 1
ATOM 753 C C . ALA A 1 92 ? 12.641 -21.838 -25.212 1.00 59.38 92 ALA A C 1
ATOM 755 O O . ALA A 1 92 ? 12.493 -23.055 -25.106 1.00 59.38 92 ALA A O 1
ATOM 756 N N . LEU A 1 93 ? 11.627 -21.014 -25.502 1.00 59.69 93 LEU A N 1
ATOM 757 C CA . LEU A 1 93 ? 10.244 -21.442 -25.743 1.00 59.69 93 LEU A CA 1
ATOM 758 C C . LEU A 1 93 ? 10.131 -22.357 -26.972 1.00 59.69 93 LEU A C 1
ATOM 760 O O . LEU A 1 93 ? 9.504 -23.412 -26.911 1.00 59.69 93 LEU A O 1
ATOM 764 N N . HIS A 1 94 ? 10.793 -21.996 -28.076 1.00 59.47 94 HIS A N 1
ATOM 765 C CA . HIS A 1 94 ? 10.766 -22.796 -29.304 1.00 59.47 94 HIS A CA 1
ATOM 766 C C . HIS A 1 94 ? 11.498 -24.139 -29.167 1.00 59.47 94 HIS A C 1
ATOM 768 O O . HIS A 1 94 ? 11.103 -25.113 -29.804 1.00 59.47 94 HIS A O 1
ATOM 774 N N . ALA A 1 95 ? 12.531 -24.215 -28.324 1.00 62.03 95 ALA A N 1
ATOM 775 C CA . ALA A 1 95 ? 13.324 -25.430 -28.135 1.00 62.03 95 ALA A CA 1
ATOM 776 C C . ALA A 1 95 ? 12.586 -26.543 -27.364 1.00 62.03 95 ALA A C 1
ATOM 778 O O . ALA A 1 95 ? 12.957 -27.709 -27.480 1.00 62.03 95 ALA A O 1
ATOM 779 N N . GLN A 1 96 ? 11.551 -26.208 -26.585 1.00 67.44 96 GLN A N 1
ATOM 780 C CA . GLN A 1 96 ? 10.841 -27.164 -25.720 1.00 67.44 96 GLN A CA 1
ATOM 781 C C . GLN A 1 96 ? 9.547 -27.724 -26.328 1.00 67.44 96 GLN A C 1
ATOM 783 O O . GLN A 1 96 ? 8.923 -28.590 -25.718 1.00 67.44 96 GLN A O 1
ATOM 788 N N . GLY A 1 97 ? 9.121 -27.246 -27.504 1.00 75.06 97 GLY A N 1
ATOM 789 C CA . GLY A 1 97 ? 7.867 -27.684 -28.132 1.00 75.06 97 GLY A CA 1
ATOM 790 C C . GLY A 1 97 ? 6.610 -27.362 -27.309 1.00 75.06 97 GLY A C 1
ATOM 791 O O . GLY A 1 97 ? 5.560 -27.962 -27.528 1.00 75.06 97 GLY A O 1
ATOM 792 N N . THR A 1 98 ? 6.709 -26.442 -26.346 1.00 76.19 98 THR A N 1
ATOM 793 C CA . THR A 1 98 ? 5.598 -26.006 -25.499 1.00 76.19 98 THR A CA 1
ATOM 794 C C . THR A 1 98 ? 4.846 -24.856 -26.163 1.00 76.19 98 THR A C 1
ATOM 796 O O . THR A 1 98 ? 5.423 -24.035 -26.877 1.00 76.19 98 THR A O 1
ATOM 799 N N . THR A 1 99 ? 3.529 -24.783 -25.951 1.00 83.25 99 THR A N 1
ATOM 800 C CA . THR A 1 99 ? 2.760 -23.610 -26.377 1.00 83.25 99 THR A CA 1
ATOM 801 C C . THR A 1 99 ? 3.085 -22.424 -25.472 1.00 83.25 99 THR A C 1
ATOM 803 O O . THR A 1 99 ? 3.392 -22.589 -24.287 1.00 83.25 99 THR A O 1
ATOM 806 N N . LEU A 1 100 ? 2.981 -21.212 -26.021 1.00 81.00 100 LEU A N 1
ATOM 807 C CA . LEU A 1 100 ? 3.188 -19.972 -25.271 1.00 81.00 100 LEU A CA 1
ATOM 808 C C . LEU A 1 100 ? 2.310 -19.914 -24.007 1.00 81.00 100 LEU A C 1
ATOM 810 O O . LEU A 1 100 ? 2.793 -19.536 -22.943 1.00 81.00 100 LEU A O 1
ATOM 814 N N . ASP A 1 101 ? 1.058 -20.364 -24.104 1.00 81.75 101 ASP A N 1
ATOM 815 C CA . ASP A 1 101 ? 0.103 -20.368 -22.989 1.00 81.75 101 ASP A CA 1
ATOM 816 C C . ASP A 1 101 ? 0.488 -21.339 -21.868 1.00 81.75 101 ASP A C 1
ATOM 818 O O . ASP A 1 101 ? 0.355 -21.010 -20.685 1.00 81.75 101 ASP A O 1
ATOM 822 N N . ALA A 1 102 ? 0.998 -22.527 -22.215 1.00 84.38 102 ALA A N 1
ATOM 823 C CA . ALA A 1 102 ? 1.452 -23.504 -21.227 1.00 84.38 102 ALA A CA 1
ATOM 824 C C . ALA A 1 102 ? 2.661 -22.970 -20.448 1.00 84.38 102 ALA A C 1
ATOM 826 O O . ALA A 1 102 ? 2.703 -23.061 -19.219 1.00 84.38 102 ALA A O 1
ATOM 827 N N . HIS A 1 103 ? 3.606 -22.343 -21.151 1.00 81.81 103 HIS A N 1
ATOM 828 C CA . HIS A 1 103 ? 4.765 -21.713 -20.527 1.00 81.81 103 HIS A CA 1
ATOM 829 C C . HIS A 1 103 ? 4.374 -20.514 -19.654 1.00 81.81 103 HIS A C 1
ATOM 831 O O . HIS A 1 103 ? 4.830 -20.409 -18.515 1.00 81.81 103 HIS A O 1
ATOM 837 N N . ALA A 1 104 ? 3.483 -19.648 -20.148 1.00 82.69 104 ALA A N 1
ATOM 838 C CA . ALA A 1 104 ? 2.958 -18.520 -19.385 1.00 82.69 104 ALA A CA 1
ATOM 839 C C . ALA A 1 104 ? 2.272 -18.994 -18.095 1.00 82.69 104 ALA A C 1
ATOM 841 O O . ALA A 1 104 ? 2.546 -18.471 -17.017 1.00 82.69 104 ALA A O 1
ATOM 842 N N . THR A 1 105 ? 1.452 -20.046 -18.180 1.00 86.00 105 THR A N 1
ATOM 843 C CA . THR A 1 105 ? 0.770 -20.644 -17.022 1.00 86.00 105 THR A CA 1
ATOM 844 C C . THR A 1 105 ? 1.764 -21.203 -16.006 1.00 86.00 105 THR A C 1
ATOM 846 O O . THR A 1 105 ? 1.649 -20.918 -14.812 1.00 86.00 105 THR A O 1
ATOM 849 N N . GLN A 1 106 ? 2.768 -21.960 -16.463 1.00 87.69 106 GLN A N 1
ATOM 850 C CA . GLN A 1 106 ? 3.809 -22.519 -15.597 1.00 87.69 106 GLN A CA 1
AT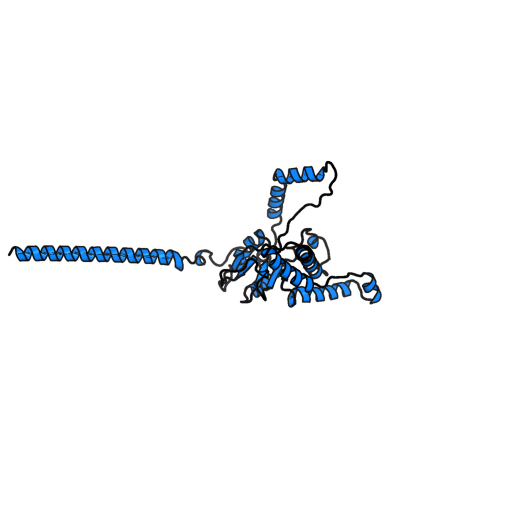OM 851 C C . GLN A 1 106 ? 4.586 -21.415 -14.867 1.00 87.69 106 GLN A C 1
ATOM 853 O O . GLN A 1 106 ? 4.804 -21.496 -13.655 1.00 87.69 106 GLN A O 1
ATOM 858 N N . GLN A 1 107 ? 4.976 -20.360 -15.584 1.00 85.31 107 GLN A N 1
ATOM 859 C CA . GLN A 1 107 ? 5.666 -19.220 -14.984 1.00 85.31 107 GLN A CA 1
ATOM 860 C C . GLN A 1 107 ? 4.781 -18.492 -13.982 1.00 85.31 107 GLN A C 1
ATOM 862 O O . GLN A 1 107 ? 5.222 -18.206 -12.869 1.00 85.31 107 GLN A O 1
ATOM 867 N N . ASN A 1 108 ? 3.519 -18.248 -14.328 1.00 86.38 108 ASN A N 1
ATOM 868 C CA . ASN A 1 108 ? 2.580 -17.606 -13.422 1.00 86.38 108 ASN A CA 1
ATOM 869 C C . ASN A 1 108 ? 2.430 -18.382 -12.112 1.00 86.38 108 ASN A C 1
ATOM 871 O O . ASN A 1 108 ? 2.425 -17.777 -11.046 1.00 86.38 108 ASN A O 1
ATOM 875 N N . GLN A 1 109 ? 2.361 -19.716 -12.174 1.00 90.06 109 GLN A N 1
ATOM 876 C CA . GLN A 1 109 ? 2.296 -20.576 -10.989 1.00 90.06 109 GLN A CA 1
ATOM 877 C C . GLN A 1 109 ? 3.567 -20.485 -10.137 1.00 90.06 109 GLN A C 1
ATOM 879 O O . GLN A 1 109 ? 3.483 -20.397 -8.910 1.00 90.06 109 GLN A O 1
ATOM 884 N N . MET A 1 110 ? 4.744 -20.458 -10.767 1.00 90.25 110 MET A N 1
ATOM 885 C CA . MET A 1 110 ? 6.012 -20.263 -10.061 1.00 90.25 110 MET A CA 1
ATOM 886 C C . MET A 1 110 ? 6.046 -18.908 -9.339 1.00 90.25 110 MET A C 1
ATOM 888 O O . MET A 1 110 ? 6.370 -18.849 -8.151 1.00 90.25 110 MET A O 1
ATOM 892 N N . TYR A 1 111 ? 5.660 -17.825 -10.019 1.00 90.56 111 TYR A N 1
ATOM 893 C CA . TYR A 1 111 ? 5.636 -16.481 -9.435 1.00 90.56 111 TYR A CA 1
ATOM 894 C C . TYR A 1 111 ? 4.523 -16.287 -8.408 1.00 90.56 111 TYR A C 1
ATOM 896 O O . TYR A 1 111 ? 4.728 -15.580 -7.421 1.00 90.56 111 TYR A O 1
ATOM 904 N N . TYR A 1 112 ? 3.379 -16.945 -8.589 1.00 92.38 112 TYR A N 1
ATOM 905 C CA . TYR A 1 112 ? 2.338 -17.049 -7.573 1.00 92.38 112 TYR A CA 1
ATOM 906 C C . TYR A 1 112 ? 2.920 -17.658 -6.299 1.00 92.38 112 TYR A C 1
ATOM 908 O O . TYR A 1 112 ? 2.851 -17.036 -5.241 1.00 92.38 112 TYR A O 1
ATOM 916 N N . LYS A 1 113 ? 3.572 -18.822 -6.406 1.00 92.62 113 LYS A N 1
ATOM 917 C CA . LYS A 1 113 ? 4.191 -19.503 -5.264 1.00 92.62 113 LYS A CA 1
ATOM 918 C C . LYS A 1 113 ? 5.230 -18.615 -4.580 1.00 92.62 113 LYS A C 1
ATOM 920 O O . LYS A 1 113 ? 5.234 -18.478 -3.359 1.00 92.62 113 LYS A O 1
ATOM 925 N N . LEU A 1 114 ? 6.072 -17.949 -5.364 1.00 91.06 114 LEU A N 1
ATOM 926 C CA . LEU A 1 114 ? 7.080 -17.034 -4.843 1.00 91.06 114 LEU A CA 1
ATOM 927 C C . LEU A 1 114 ? 6.453 -15.834 -4.115 1.00 91.06 114 LEU A C 1
ATOM 929 O O . LEU A 1 114 ? 6.811 -15.557 -2.972 1.00 91.06 114 LEU A O 1
ATOM 933 N N . SER A 1 115 ? 5.490 -15.147 -4.737 1.00 89.75 115 SER A N 1
ATOM 934 C CA . SER A 1 115 ? 4.815 -13.987 -4.142 1.00 89.75 115 SER A CA 1
ATOM 935 C C . SER A 1 115 ? 3.98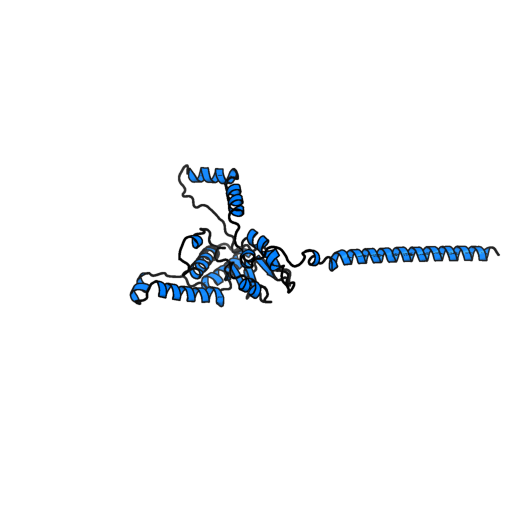6 -14.372 -2.916 1.00 89.75 115 SER A C 1
ATOM 937 O O . SER A 1 115 ? 3.962 -13.619 -1.946 1.00 89.75 115 SER A O 1
ATOM 939 N N . GLN A 1 116 ? 3.319 -15.527 -2.934 1.00 91.94 116 GLN A N 1
ATOM 940 C CA . GLN A 1 116 ? 2.350 -15.901 -1.905 1.00 91.94 116 GLN A CA 1
ATOM 941 C C . GLN A 1 116 ? 2.923 -16.726 -0.767 1.00 91.94 116 GLN A C 1
ATOM 943 O O . GLN A 1 116 ? 2.490 -16.561 0.370 1.00 91.94 116 GLN A O 1
ATOM 948 N N . GLU A 1 117 ? 3.935 -17.551 -1.004 1.00 91.62 117 GLU A N 1
ATOM 949 C CA . GLU A 1 117 ? 4.479 -18.437 0.030 1.00 91.62 117 GLU A CA 1
ATOM 950 C C . GLU A 1 117 ? 5.796 -17.893 0.580 1.00 91.62 117 GLU A C 1
ATOM 952 O O . GLU A 1 117 ? 5.940 -17.748 1.792 1.00 91.62 117 GLU A O 1
ATOM 957 N N . GLN A 1 118 ? 6.713 -17.477 -0.294 1.00 90.81 118 GLN A N 1
ATOM 958 C CA . GLN A 1 118 ? 8.102 -17.194 0.092 1.00 90.81 118 GLN A CA 1
ATOM 959 C C . GLN A 1 118 ? 8.367 -15.711 0.379 1.00 90.81 118 GLN A C 1
ATOM 961 O O . GLN A 1 118 ? 9.052 -15.376 1.343 1.00 90.81 118 GLN A O 1
ATOM 966 N N . SER A 1 119 ? 7.795 -14.815 -0.426 1.00 91.19 119 SER A N 1
ATOM 967 C CA . SER A 1 119 ? 8.018 -13.373 -0.310 1.00 91.19 119 SER A CA 1
ATOM 968 C C . SER A 1 119 ? 7.374 -12.799 0.959 1.00 91.19 119 SER A C 1
ATOM 970 O O . SER A 1 119 ? 6.240 -13.167 1.278 1.00 91.19 119 SER A O 1
ATOM 972 N N . PRO A 1 120 ? 8.017 -11.850 1.666 1.00 92.69 120 PRO A N 1
ATOM 973 C CA . PRO A 1 120 ? 7.362 -11.075 2.718 1.00 92.69 120 PRO A CA 1
ATOM 974 C C . PRO A 1 120 ? 6.291 -10.132 2.148 1.00 92.69 120 PRO A C 1
ATOM 976 O O . PRO A 1 120 ? 5.408 -9.703 2.883 1.00 92.69 120 PRO A O 1
ATOM 979 N N . LEU A 1 121 ? 6.333 -9.828 0.846 1.00 94.19 121 LEU A N 1
ATOM 980 C CA . LEU A 1 121 ? 5.321 -9.042 0.142 1.00 94.19 121 LEU A CA 1
ATOM 981 C C . LEU A 1 121 ? 4.337 -9.978 -0.557 1.00 94.19 121 LEU A C 1
ATOM 983 O O . LEU A 1 121 ? 4.662 -10.598 -1.575 1.00 94.19 121 LEU A O 1
ATOM 987 N N . LYS A 1 122 ? 3.127 -10.048 -0.012 1.00 95.44 122 LYS A N 1
ATOM 988 C CA . LYS A 1 122 ? 2.025 -10.850 -0.532 1.00 95.44 122 LYS A CA 1
ATOM 989 C C . LYS A 1 122 ? 1.140 -9.962 -1.396 1.00 95.44 122 LYS A C 1
ATOM 991 O O . LYS A 1 122 ? 0.560 -8.994 -0.908 1.00 95.44 122 LYS A O 1
ATOM 996 N N . SER A 1 123 ? 1.021 -10.284 -2.677 1.00 95.00 123 SER A N 1
ATOM 997 C CA . SER A 1 123 ? 0.091 -9.564 -3.551 1.00 95.00 123 SER A CA 1
ATOM 998 C C . SER A 1 123 ? -1.363 -9.919 -3.213 1.00 95.00 123 SER A C 1
ATOM 1000 O O . SER A 1 123 ? -1.664 -11.067 -2.859 1.00 95.00 123 SER A O 1
ATOM 1002 N N . ILE A 1 124 ? -2.258 -8.936 -3.303 1.00 96.44 124 ILE A N 1
ATOM 1003 C CA . ILE A 1 124 ? -3.696 -9.100 -3.058 1.00 96.44 124 ILE A CA 1
ATOM 1004 C C . ILE A 1 124 ? -4.512 -8.276 -4.059 1.00 96.44 124 ILE A C 1
ATOM 1006 O O . ILE A 1 124 ? -4.113 -7.176 -4.444 1.00 96.44 124 ILE A O 1
ATOM 1010 N N . ASP A 1 125 ? -5.650 -8.799 -4.492 1.00 94.94 125 ASP A N 1
ATOM 1011 C CA . ASP A 1 125 ? -6.650 -8.057 -5.256 1.00 94.94 125 ASP A CA 1
ATOM 1012 C C . ASP A 1 125 ? -7.711 -7.460 -4.317 1.00 94.94 125 ASP A C 1
ATOM 1014 O O . ASP A 1 125 ? -8.064 -8.039 -3.290 1.00 94.94 125 ASP A O 1
ATOM 1018 N N . TYR A 1 126 ? -8.259 -6.298 -4.672 1.00 96.12 126 TYR A N 1
ATOM 1019 C CA . TYR A 1 126 ? -9.351 -5.688 -3.918 1.00 96.12 126 TYR A CA 1
ATOM 1020 C C . TYR A 1 126 ? -10.621 -6.544 -3.892 1.00 96.12 126 TYR A C 1
ATOM 1022 O O . TYR A 1 126 ? -11.444 -6.351 -2.997 1.00 96.12 126 TYR A O 1
ATOM 1030 N N . ASN A 1 127 ? -10.798 -7.469 -4.840 1.00 95.88 127 ASN A N 1
ATOM 1031 C CA . ASN A 1 127 ? -11.910 -8.420 -4.813 1.00 95.88 127 ASN A CA 1
ATOM 1032 C C . ASN A 1 127 ? -11.706 -9.586 -3.819 1.00 95.88 127 ASN A C 1
ATOM 1034 O O . ASN A 1 127 ? -12.678 -10.253 -3.471 1.00 95.88 127 ASN A O 1
ATOM 1038 N N . GLU A 1 128 ? -10.491 -9.802 -3.302 1.00 96.56 128 GLU A N 1
ATOM 1039 C CA . GLU A 1 128 ? -10.164 -10.850 -2.325 1.00 96.56 128 GLU A CA 1
ATOM 1040 C C . GLU A 1 128 ? -10.434 -10.382 -0.878 1.00 96.56 128 GLU A C 1
ATOM 1042 O O . GLU A 1 128 ? -9.598 -10.536 0.020 1.00 96.56 128 GLU A O 1
ATOM 1047 N N . THR A 1 129 ? -11.601 -9.783 -0.623 1.00 96.62 129 THR A N 1
ATOM 1048 C CA . THR A 1 129 ? -11.911 -9.177 0.685 1.00 96.62 129 THR A CA 1
ATOM 1049 C C . THR A 1 129 ? -11.859 -10.183 1.835 1.00 96.62 129 THR A C 1
ATOM 1051 O O . THR A 1 129 ? -11.320 -9.866 2.896 1.00 96.62 129 THR A O 1
ATOM 1054 N N . ASP A 1 130 ? -12.334 -11.411 1.624 1.00 96.62 130 ASP A N 1
ATOM 1055 C CA . ASP A 1 130 ? -12.284 -12.462 2.647 1.00 96.62 130 ASP A CA 1
ATOM 1056 C C . ASP A 1 130 ? -10.843 -12.798 3.030 1.00 96.62 130 ASP A C 1
ATOM 1058 O O . ASP A 1 130 ? -10.512 -12.938 4.206 1.00 96.62 130 ASP A O 1
ATOM 1062 N N . ARG A 1 131 ? -9.946 -12.857 2.040 1.00 96.81 131 ARG A N 1
ATOM 1063 C CA . ARG A 1 131 ? -8.525 -13.117 2.265 1.00 96.81 131 ARG A CA 1
ATOM 1064 C C . ARG A 1 131 ? -7.864 -11.976 3.027 1.00 96.81 131 ARG A C 1
ATOM 1066 O O . ARG A 1 131 ? -7.075 -12.251 3.932 1.00 96.81 131 ARG A O 1
ATOM 1073 N N . LEU A 1 132 ? -8.192 -10.723 2.701 1.00 97.00 132 LEU A N 1
ATOM 1074 C CA . LEU A 1 132 ? -7.713 -9.561 3.452 1.00 97.00 132 LEU A CA 1
ATOM 1075 C C . LEU A 1 132 ? -8.116 -9.677 4.923 1.00 97.00 132 LEU A C 1
ATOM 1077 O O . LEU A 1 132 ? -7.252 -9.613 5.795 1.00 97.00 132 LEU A O 1
ATOM 1081 N N . VAL A 1 133 ? -9.412 -9.855 5.191 1.00 95.62 133 VAL A N 1
ATOM 1082 C CA . VAL A 1 133 ? -9.951 -9.887 6.557 1.00 95.62 133 VAL A CA 1
ATOM 1083 C C . VAL A 1 133 ? -9.393 -11.079 7.329 1.00 95.62 133 VAL A C 1
ATOM 1085 O O . VAL A 1 133 ? -8.906 -10.889 8.438 1.00 95.62 133 VAL A O 1
ATOM 1088 N N . ASN A 1 134 ? -9.374 -12.274 6.734 1.00 95.56 134 ASN A N 1
ATOM 1089 C CA . ASN A 1 134 ? -8.848 -13.484 7.372 1.00 95.56 134 ASN A CA 1
ATOM 1090 C C . ASN A 1 134 ? -7.353 -13.388 7.675 1.00 95.56 134 ASN A C 1
ATOM 1092 O O . ASN A 1 134 ? -6.902 -13.870 8.707 1.00 95.56 134 ASN A O 1
ATOM 1096 N N . THR A 1 135 ? -6.571 -12.769 6.789 1.00 95.62 135 THR A N 1
ATOM 1097 C CA . THR A 1 135 ? -5.127 -12.623 7.007 1.00 95.62 135 THR A CA 1
ATOM 1098 C C . THR A 1 135 ? -4.852 -11.552 8.060 1.00 95.62 135 THR A C 1
ATOM 1100 O O . THR A 1 135 ? -4.061 -11.774 8.978 1.00 95.62 135 THR A O 1
ATOM 1103 N N . LEU A 1 136 ? -5.529 -10.402 7.958 1.00 94.62 136 LEU A N 1
ATOM 1104 C CA . LEU A 1 136 ? -5.373 -9.303 8.905 1.00 94.62 136 LEU A CA 1
ATOM 1105 C C . LEU A 1 136 ? -5.943 -9.617 10.279 1.00 94.62 136 LEU A C 1
ATOM 1107 O O . LEU A 1 136 ? -5.478 -8.985 11.214 1.00 94.62 136 LEU A O 1
ATOM 1111 N N . SER A 1 137 ? -6.911 -10.530 10.422 1.00 92.12 137 SER A N 1
ATOM 1112 C CA . SER A 1 137 ? -7.488 -10.928 11.715 1.00 92.12 137 SER A CA 1
ATOM 1113 C C . SER A 1 137 ? -6.562 -11.840 12.526 1.00 92.12 137 SER A C 1
ATOM 1115 O O . SER A 1 137 ? -6.703 -11.925 13.748 1.00 92.12 137 SER A O 1
ATOM 1117 N N . THR A 1 138 ? -5.576 -12.477 11.886 1.00 90.75 138 THR A N 1
ATOM 1118 C CA . THR A 1 138 ? -4.586 -13.299 12.588 1.00 90.75 138 THR A CA 1
ATOM 1119 C C . THR A 1 138 ? -3.730 -12.466 13.550 1.00 90.75 138 THR A C 1
ATOM 1121 O O . THR A 1 138 ? -3.430 -11.303 13.299 1.00 90.75 138 THR A O 1
ATOM 1124 N N . CYS A 1 139 ? -3.256 -13.079 14.641 1.00 80.06 139 CYS A N 1
ATOM 1125 C CA . CYS A 1 139 ? -2.273 -12.458 15.544 1.00 80.06 139 CYS A CA 1
ATOM 1126 C C . CYS A 1 139 ? -0.845 -12.420 14.953 1.00 80.06 139 CYS A C 1
ATOM 1128 O O . CYS A 1 139 ? 0.117 -12.172 15.684 1.00 80.06 139 CYS A O 1
ATOM 1130 N N . ALA A 1 140 ? -0.676 -12.726 13.664 1.00 89.25 140 ALA A N 1
ATOM 1131 C CA . ALA A 1 140 ? 0.621 -12.690 13.010 1.00 89.25 140 ALA A CA 1
ATOM 1132 C C . ALA A 1 140 ? 1.057 -11.241 12.735 1.00 89.25 140 ALA A C 1
ATOM 1134 O O . ALA A 1 140 ? 0.263 -10.301 12.748 1.00 89.25 140 ALA A O 1
ATOM 1135 N N . LYS A 1 141 ? 2.351 -11.056 12.472 1.00 92.38 141 LYS A N 1
ATOM 1136 C CA . LYS A 1 141 ? 2.936 -9.759 12.115 1.00 92.38 141 LYS A CA 1
ATOM 1137 C C . LYS A 1 141 ? 2.574 -9.408 10.668 1.00 92.38 141 LYS A C 1
ATOM 1139 O O . LYS A 1 141 ? 3.432 -9.458 9.792 1.00 92.38 141 LYS A O 1
ATOM 1144 N N . VAL A 1 142 ? 1.307 -9.095 10.406 1.00 94.88 142 VAL A N 1
ATOM 1145 C CA . VAL A 1 142 ? 0.822 -8.758 9.062 1.00 94.88 142 VAL A CA 1
ATOM 1146 C C . VAL A 1 142 ? 0.343 -7.315 9.001 1.00 94.88 142 VAL A C 1
ATOM 1148 O O . VAL A 1 142 ? -0.326 -6.829 9.913 1.00 94.88 142 VAL A O 1
ATOM 1151 N N . ALA A 1 143 ? 0.676 -6.635 7.910 1.00 95.56 143 ALA A N 1
ATOM 1152 C CA . ALA A 1 143 ? 0.158 -5.315 7.593 1.00 95.56 143 ALA A CA 1
ATOM 1153 C C . ALA A 1 143 ? -0.423 -5.272 6.185 1.00 95.56 143 ALA A C 1
ATOM 1155 O O . ALA A 1 143 ? -0.019 -6.028 5.307 1.00 95.56 143 ALA A O 1
ATOM 1156 N N . PHE A 1 144 ? -1.332 -4.333 5.953 1.00 96.62 144 PHE A N 1
ATOM 1157 C CA . PHE A 1 144 ? -1.779 -3.974 4.611 1.00 96.62 144 PHE A CA 1
ATOM 1158 C C . PHE A 1 144 ? -1.151 -2.643 4.189 1.00 96.62 144 PHE A C 1
ATOM 1160 O O . PHE A 1 144 ? -1.224 -1.657 4.929 1.00 96.62 144 PHE A O 1
ATOM 1167 N N . LEU A 1 145 ? -0.526 -2.594 3.015 1.00 95.75 145 LEU A N 1
ATOM 1168 C CA . LEU A 1 145 ? 0.118 -1.399 2.478 1.00 95.75 145 LEU A CA 1
ATOM 1169 C C . LEU A 1 145 ? -0.586 -0.926 1.210 1.00 95.75 145 LEU A C 1
ATOM 1171 O O . LEU A 1 145 ? -0.794 -1.697 0.284 1.00 95.75 145 LEU A O 1
ATOM 1175 N N . ASP A 1 146 ? -0.914 0.363 1.174 1.00 95.44 146 ASP A N 1
ATOM 1176 C CA . ASP A 1 146 ? -1.595 1.026 0.065 1.00 95.44 146 ASP A CA 1
ATOM 1177 C C . ASP A 1 146 ? -1.392 2.549 0.191 1.00 95.44 146 ASP A C 1
ATOM 1179 O O . ASP A 1 146 ? -0.781 3.033 1.154 1.00 95.44 146 ASP A O 1
ATOM 1183 N N . THR A 1 147 ? -1.912 3.309 -0.769 1.00 93.56 147 THR A N 1
ATOM 1184 C CA . THR A 1 147 ? -1.960 4.771 -0.761 1.00 93.56 147 THR A CA 1
ATOM 1185 C C . THR A 1 147 ? -2.689 5.310 0.472 1.00 93.56 147 THR A C 1
ATOM 1187 O O . THR A 1 147 ? -3.604 4.685 1.016 1.00 93.56 147 THR A O 1
ATOM 1190 N N . LYS A 1 148 ? -2.299 6.511 0.914 1.00 92.69 148 LYS A N 1
ATOM 1191 C CA . LYS A 1 148 ? -2.867 7.164 2.104 1.00 92.69 148 LYS A CA 1
ATOM 1192 C C . LYS A 1 148 ? -4.383 7.334 1.995 1.00 92.69 148 LYS A C 1
ATOM 1194 O O . LYS A 1 148 ? -5.100 7.115 2.969 1.00 92.69 148 LYS A O 1
ATOM 1199 N N . GLU A 1 149 ? -4.867 7.691 0.809 1.00 92.50 149 GLU A N 1
ATOM 1200 C CA . GLU A 1 149 ? -6.289 7.884 0.539 1.00 92.50 149 GLU A CA 1
ATOM 1201 C C . GLU A 1 149 ? -7.069 6.566 0.600 1.00 92.50 149 GLU A C 1
ATOM 1203 O O . GLU A 1 149 ? -8.122 6.512 1.238 1.00 92.50 149 GLU A O 1
ATOM 1208 N N . ASN A 1 150 ? -6.544 5.494 -0.005 1.00 95.19 150 ASN A N 1
ATOM 1209 C CA . ASN A 1 150 ? -7.200 4.188 0.032 1.00 95.19 150 ASN A CA 1
ATOM 1210 C C . ASN A 1 150 ? -7.220 3.620 1.453 1.00 95.19 150 ASN A C 1
ATOM 1212 O O . ASN A 1 150 ? -8.259 3.144 1.903 1.00 95.19 150 ASN A O 1
ATOM 1216 N N . VAL A 1 151 ? -6.113 3.740 2.197 1.00 96.44 151 VAL A N 1
ATOM 1217 C CA . VAL A 1 151 ? -6.045 3.333 3.609 1.00 96.44 151 VAL A CA 1
ATOM 1218 C C . VAL A 1 151 ? -7.108 4.054 4.436 1.00 96.44 151 VAL A C 1
ATOM 1220 O O . VAL A 1 151 ? -7.847 3.403 5.171 1.00 96.44 151 VAL A O 1
ATOM 1223 N N . ALA A 1 152 ? -7.233 5.376 4.289 1.00 94.56 152 ALA A N 1
ATOM 1224 C CA . ALA A 1 152 ? -8.247 6.152 5.001 1.00 94.56 152 ALA A CA 1
ATOM 1225 C C . ALA A 1 152 ? -9.681 5.714 4.648 1.00 94.56 152 ALA A C 1
ATOM 1227 O O . ALA A 1 152 ? -10.558 5.739 5.510 1.00 94.56 152 ALA A O 1
ATOM 1228 N N . SER A 1 153 ? -9.914 5.284 3.404 1.00 94.88 153 SER A N 1
ATOM 1229 C CA . SER A 1 153 ? -11.213 4.784 2.939 1.00 94.88 153 SER A CA 1
ATOM 1230 C C . SER A 1 153 ? -11.517 3.348 3.389 1.00 94.88 153 SER A C 1
ATOM 1232 O O . SER A 1 153 ? -12.674 3.035 3.659 1.00 94.88 153 SER A O 1
ATOM 1234 N N . ILE A 1 154 ? -10.508 2.479 3.492 1.00 96.31 154 ILE A N 1
ATOM 1235 C CA . ILE A 1 154 ? -10.654 1.068 3.893 1.00 96.31 154 ILE A CA 1
ATOM 1236 C C . ILE A 1 154 ? -10.757 0.925 5.416 1.00 96.31 154 ILE A C 1
ATOM 1238 O O . ILE A 1 154 ? -11.435 0.027 5.912 1.00 96.31 154 ILE A O 1
ATOM 1242 N N . LEU A 1 155 ? -10.106 1.807 6.176 1.00 95.44 155 LEU A N 1
ATOM 1243 C CA . LEU A 1 155 ? -10.019 1.695 7.631 1.00 95.44 155 LEU A CA 1
ATOM 1244 C C . LEU A 1 155 ? -11.386 1.627 8.349 1.00 95.44 155 LEU A C 1
ATOM 1246 O O . LEU A 1 155 ? -11.523 0.791 9.242 1.00 95.44 155 LEU A O 1
ATOM 1250 N N . PRO A 1 156 ? -12.411 2.433 7.993 1.00 94.81 156 PRO A N 1
ATOM 1251 C CA . PRO A 1 156 ? -13.744 2.306 8.585 1.00 94.81 156 PRO A CA 1
ATOM 1252 C C . PRO A 1 156 ? -14.381 0.937 8.344 1.00 94.81 156 PRO A C 1
ATOM 1254 O O . PRO A 1 156 ? -14.986 0.396 9.260 1.00 94.81 156 PRO A O 1
ATOM 1257 N N . PHE A 1 157 ? -14.203 0.373 7.147 1.00 95.50 157 PHE A N 1
ATOM 1258 C CA . PHE A 1 157 ? -14.701 -0.955 6.797 1.00 95.50 157 PHE A CA 1
ATOM 1259 C C . PHE A 1 157 ? -14.033 -2.046 7.643 1.00 95.50 157 PHE A C 1
ATOM 1261 O O . PHE A 1 157 ? -14.720 -2.876 8.226 1.00 95.50 157 PHE A O 1
ATOM 1268 N N . LEU A 1 158 ? -12.703 -2.011 7.785 1.00 95.31 158 LEU A N 1
ATOM 1269 C CA . LEU A 1 158 ? -11.988 -3.002 8.599 1.00 95.31 158 LEU A CA 1
ATOM 1270 C C . LEU A 1 158 ? -12.347 -2.914 10.088 1.00 95.31 158 LEU A C 1
ATOM 1272 O O . LEU A 1 158 ? -12.420 -3.938 10.761 1.00 95.31 158 LEU A O 1
ATOM 1276 N N . ASN A 1 159 ? -12.590 -1.709 10.608 1.00 93.94 159 ASN A N 1
ATOM 1277 C CA . ASN A 1 159 ? -12.988 -1.494 12.004 1.00 93.94 159 ASN A CA 1
ATOM 1278 C C . ASN A 1 159 ? -14.468 -1.813 12.288 1.00 93.94 159 ASN A C 1
ATOM 1280 O O . ASN A 1 159 ? -14.860 -1.847 13.455 1.00 93.94 159 ASN A O 1
ATOM 1284 N N . ASP A 1 160 ? -15.268 -2.073 11.252 1.00 93.38 160 ASP A N 1
ATOM 1285 C CA . ASP A 1 160 ? -16.664 -2.510 11.341 1.00 93.38 160 ASP A CA 1
ATOM 1286 C C . ASP A 1 160 ? -16.754 -4.048 11.380 1.00 93.38 160 ASP A C 1
ATOM 1288 O O . ASP A 1 160 ? -17.353 -4.688 10.517 1.00 93.38 160 ASP A O 1
ATOM 1292 N N . ASN A 1 161 ? -16.109 -4.668 12.373 1.00 90.56 161 ASN A N 1
ATOM 1293 C CA . ASN A 1 161 ? -16.038 -6.127 12.512 1.00 90.56 161 ASN A CA 1
ATOM 1294 C C . ASN A 1 161 ? -16.674 -6.632 13.819 1.00 90.56 161 ASN A C 1
ATOM 1296 O O . ASN A 1 161 ? -16.674 -5.948 14.844 1.00 90.56 161 ASN A O 1
ATOM 1300 N N . LYS A 1 162 ? -17.198 -7.867 13.780 1.00 88.38 162 LYS A N 1
ATOM 1301 C CA . LYS A 1 162 ? -17.873 -8.522 14.918 1.00 88.38 162 LYS A CA 1
ATOM 1302 C C . LYS A 1 162 ? -16.944 -8.744 16.112 1.00 88.38 162 LYS A C 1
ATOM 1304 O O . LYS A 1 162 ? -17.385 -8.632 17.253 1.00 88.38 162 LYS A O 1
ATOM 1309 N N . ASP A 1 163 ? -15.671 -9.009 15.837 1.00 86.44 163 ASP A N 1
ATOM 1310 C CA . ASP A 1 163 ? -14.654 -9.344 16.839 1.00 86.44 163 ASP A CA 1
ATOM 1311 C C . ASP A 1 163 ? -14.112 -8.111 17.578 1.00 86.44 163 ASP A C 1
ATOM 1313 O O . ASP A 1 163 ? -13.296 -8.234 18.491 1.00 86.44 163 ASP A O 1
ATOM 1317 N N . ARG A 1 164 ? -14.572 -6.908 17.199 1.00 85.06 164 ARG A N 1
ATOM 1318 C CA . ARG A 1 164 ? -14.142 -5.613 17.747 1.00 85.06 164 ARG A CA 1
ATOM 1319 C C . ARG A 1 164 ? -12.623 -5.409 17.685 1.00 85.06 164 ARG A C 1
ATOM 1321 O O . ARG A 1 164 ? -12.057 -4.669 18.492 1.00 85.06 164 ARG A O 1
ATOM 1328 N N . VAL A 1 165 ? -11.959 -6.033 16.711 1.00 87.38 165 VAL A N 1
ATOM 1329 C CA . VAL A 1 165 ? -10.533 -5.829 16.445 1.00 87.38 165 VAL A CA 1
ATOM 1330 C C . VAL A 1 165 ? -10.348 -4.421 15.905 1.00 87.38 165 VAL A C 1
ATOM 1332 O O . VAL A 1 165 ? -10.958 -4.038 14.906 1.00 87.38 165 VAL A O 1
ATOM 1335 N N . LYS A 1 166 ? -9.497 -3.641 16.570 1.00 88.56 166 LYS A N 1
ATOM 1336 C CA . LYS A 1 166 ? -9.153 -2.296 16.124 1.00 88.56 166 LYS A CA 1
ATOM 1337 C C . LYS A 1 166 ? -7.912 -2.353 15.249 1.00 88.56 166 LYS A C 1
ATOM 1339 O O . LYS A 1 166 ? -6.869 -2.869 15.653 1.00 88.56 166 LYS A O 1
ATOM 1344 N N . TYR A 1 167 ? -8.032 -1.767 14.073 1.00 91.62 167 TYR A N 1
ATOM 1345 C CA . TYR A 1 167 ? -6.951 -1.532 13.138 1.00 91.62 167 TYR A CA 1
ATOM 1346 C C . TYR A 1 167 ? -6.555 -0.054 13.182 1.00 91.62 167 TYR A C 1
ATOM 1348 O O . TYR A 1 167 ? -7.404 0.832 13.338 1.00 91.62 167 TYR A O 1
ATOM 1356 N N . LEU A 1 168 ? -5.260 0.221 13.037 1.00 90.44 168 LEU A N 1
ATOM 1357 C CA . LEU A 1 168 ? -4.705 1.570 12.939 1.00 90.44 168 LEU A CA 1
ATOM 1358 C C . LEU A 1 168 ? -4.010 1.768 11.611 1.00 90.44 168 LEU A C 1
ATOM 1360 O O . LEU A 1 168 ? -3.398 0.850 11.070 1.00 90.44 168 LEU A O 1
ATOM 1364 N N . SER A 1 169 ? -4.059 3.005 11.134 1.00 92.25 169 SER A N 1
ATOM 1365 C CA . SER A 1 169 ? -3.252 3.453 10.013 1.00 92.25 169 SER A CA 1
ATOM 1366 C C . SER A 1 169 ? -1.912 4.020 10.484 1.00 92.25 169 SER A C 1
ATOM 1368 O O . SER A 1 169 ? -1.880 4.818 11.419 1.00 92.25 169 SER A O 1
ATOM 1370 N N . GLY A 1 170 ? -0.837 3.682 9.778 1.00 89.81 170 GLY A N 1
ATOM 1371 C CA . GLY A 1 170 ? 0.481 4.313 9.878 1.00 89.81 170 GLY A CA 1
ATOM 1372 C C . GLY A 1 170 ? 1.024 4.699 8.501 1.00 89.81 170 GLY A C 1
ATOM 1373 O O . GLY A 1 170 ? 0.501 4.260 7.469 1.00 89.81 170 GLY A O 1
ATOM 1374 N N . GLU A 1 171 ? 2.072 5.515 8.481 1.00 89.81 171 GLU A N 1
ATOM 1375 C CA . GLU A 1 171 ? 2.812 5.858 7.264 1.00 89.81 171 GLU A CA 1
ATOM 1376 C C . GLU A 1 171 ? 4.068 4.986 7.163 1.00 89.81 171 GLU A C 1
ATOM 1378 O O . GLU A 1 171 ? 4.697 4.682 8.169 1.00 89.81 171 GLU A O 1
ATOM 1383 N N . ASP A 1 172 ? 4.400 4.560 5.947 1.00 88.06 172 ASP A N 1
ATOM 1384 C CA . ASP A 1 172 ? 5.632 3.835 5.636 1.00 88.06 172 ASP A CA 1
ATOM 1385 C C . ASP A 1 172 ? 6.227 4.479 4.380 1.00 88.06 172 ASP A C 1
ATOM 1387 O O . ASP A 1 172 ? 5.489 4.819 3.448 1.00 88.06 172 ASP A O 1
ATOM 1391 N N . SER A 1 173 ? 7.538 4.719 4.381 1.00 86.62 173 SER A N 1
ATOM 1392 C CA . SER A 1 173 ? 8.210 5.470 3.315 1.00 86.62 173 SER A CA 1
ATOM 1393 C C . SER A 1 173 ? 9.036 4.603 2.366 1.00 86.62 173 SER A C 1
ATOM 1395 O O . SER A 1 173 ? 9.564 5.139 1.390 1.00 86.62 173 SER A O 1
ATOM 1397 N N . PHE A 1 174 ? 9.103 3.285 2.589 1.00 87.19 174 PHE A N 1
ATOM 1398 C CA . PHE A 1 174 ? 9.919 2.383 1.777 1.00 87.19 174 PHE A CA 1
ATOM 1399 C C . PHE A 1 174 ? 9.473 2.366 0.305 1.00 87.19 174 PHE A C 1
ATOM 1401 O O . PHE A 1 174 ? 10.278 2.571 -0.599 1.00 87.19 174 PHE A O 1
ATOM 1408 N N . PHE A 1 175 ? 8.169 2.214 0.051 1.00 86.06 175 PHE A N 1
ATOM 1409 C CA . PHE A 1 175 ? 7.589 2.218 -1.301 1.00 86.06 175 PHE A CA 1
ATOM 1410 C C . PHE A 1 175 ? 7.056 3.594 -1.712 1.00 86.06 175 PHE A C 1
ATOM 1412 O O . PHE A 1 175 ? 5.920 3.732 -2.176 1.00 86.06 175 PHE A O 1
ATOM 1419 N N . ARG A 1 176 ? 7.852 4.652 -1.533 1.00 83.12 176 ARG A N 1
ATOM 1420 C CA . ARG A 1 176 ? 7.432 5.992 -1.955 1.00 83.12 176 ARG A CA 1
ATOM 1421 C C . ARG A 1 176 ? 7.401 6.087 -3.483 1.00 83.12 176 ARG A C 1
ATOM 1423 O O . ARG A 1 176 ? 8.434 6.172 -4.137 1.00 83.12 176 ARG A O 1
ATOM 1430 N N . VAL A 1 177 ? 6.196 6.130 -4.043 1.00 72.75 177 VAL A N 1
ATOM 1431 C CA . VAL A 1 177 ? 5.978 6.312 -5.482 1.00 72.75 177 VAL A CA 1
ATOM 1432 C C . VAL A 1 177 ? 5.917 7.801 -5.820 1.00 72.75 177 VAL A C 1
ATOM 1434 O O . VAL A 1 177 ? 5.121 8.547 -5.244 1.00 72.75 177 VAL A O 1
ATOM 1437 N N . ILE A 1 178 ? 6.735 8.236 -6.780 1.00 72.94 178 ILE A N 1
ATOM 1438 C CA . ILE A 1 178 ? 6.654 9.574 -7.372 1.00 72.94 178 ILE A CA 1
ATOM 1439 C C . ILE A 1 178 ? 6.017 9.421 -8.748 1.00 72.94 178 ILE A C 1
ATOM 1441 O O . ILE A 1 178 ? 6.616 8.856 -9.651 1.00 72.94 178 ILE A O 1
ATOM 1445 N N . ARG A 1 179 ? 4.804 9.950 -8.924 1.00 75.75 179 ARG A N 1
ATOM 1446 C CA . ARG A 1 179 ? 4.180 10.009 -10.250 1.00 75.75 179 ARG A CA 1
ATOM 1447 C C . ARG A 1 179 ? 4.713 11.224 -10.993 1.00 75.75 179 ARG A C 1
ATOM 1449 O O . ARG A 1 179 ? 4.514 12.352 -10.540 1.00 75.75 179 ARG A O 1
ATOM 1456 N N . ALA A 1 180 ? 5.364 10.986 -12.122 1.00 80.31 180 ALA A N 1
ATOM 1457 C CA . ALA A 1 180 ? 5.916 12.025 -12.977 1.00 80.31 180 ALA A CA 1
ATOM 1458 C C . ALA A 1 180 ? 5.548 11.775 -14.442 1.00 80.31 180 ALA A C 1
ATOM 1460 O O . ALA A 1 180 ? 5.206 10.663 -14.835 1.00 80.31 180 ALA A O 1
ATOM 1461 N N . TRP A 1 181 ? 5.635 12.826 -15.254 1.00 83.00 181 TRP A N 1
ATOM 1462 C CA . TRP A 1 181 ? 5.587 12.704 -16.706 1.00 83.00 181 TRP A CA 1
ATOM 1463 C C . TRP A 1 181 ? 7.015 12.686 -17.229 1.00 83.00 181 TRP A C 1
ATOM 1465 O O . TRP A 1 181 ? 7.781 13.613 -16.959 1.00 83.00 181 TRP A O 1
ATOM 1475 N N . GLN A 1 182 ? 7.373 11.646 -17.978 1.00 83.31 182 GLN A N 1
ATOM 1476 C CA . GLN A 1 182 ? 8.653 11.613 -18.671 1.00 83.31 182 GLN A CA 1
ATOM 1477 C C . GLN A 1 182 ? 8.605 12.602 -19.839 1.00 83.31 182 GLN A C 1
ATOM 1479 O O . GLN A 1 182 ? 7.766 12.492 -20.732 1.00 83.31 182 GLN A O 1
ATOM 1484 N N . ILE A 1 183 ? 9.490 13.597 -19.813 1.00 84.81 183 ILE A N 1
ATOM 1485 C CA . ILE A 1 183 ? 9.565 14.646 -20.830 1.00 84.81 183 ILE A CA 1
ATOM 1486 C C . ILE A 1 183 ? 10.989 14.681 -21.365 1.00 84.81 183 ILE A C 1
ATOM 1488 O O . ILE A 1 183 ? 11.942 14.844 -20.605 1.00 84.81 183 ILE A O 1
ATOM 1492 N N . PHE A 1 184 ? 11.136 14.554 -22.682 1.00 86.69 184 PHE A N 1
ATOM 1493 C CA . PHE A 1 184 ? 12.435 14.685 -23.328 1.00 86.69 184 PHE A CA 1
ATOM 1494 C C . PHE A 1 184 ? 12.896 16.154 -23.335 1.00 86.69 184 PHE A C 1
ATOM 1496 O O . PHE A 1 184 ? 12.083 17.051 -23.612 1.00 86.69 184 PHE A O 1
ATOM 1503 N N . PRO A 1 185 ? 14.186 16.424 -23.051 1.00 86.56 185 PRO A N 1
ATOM 1504 C CA . PRO A 1 185 ? 14.721 17.777 -22.966 1.00 86.56 185 PRO A CA 1
ATOM 1505 C C . PRO A 1 185 ? 14.869 18.384 -24.367 1.00 86.56 185 PRO A C 1
ATOM 1507 O O . PRO A 1 185 ? 15.924 18.323 -24.992 1.00 86.56 185 PRO A O 1
ATOM 1510 N N . VAL A 1 186 ? 13.793 18.985 -24.871 1.00 92.00 186 VAL A N 1
ATOM 1511 C CA . VAL A 1 186 ? 13.774 19.719 -26.143 1.00 92.00 186 VAL A CA 1
ATOM 1512 C C . VAL A 1 186 ? 13.683 21.212 -25.841 1.00 92.00 186 VAL A C 1
ATOM 1514 O O . VAL A 1 186 ? 12.843 21.646 -25.048 1.00 92.00 186 VAL A O 1
ATOM 1517 N N . ARG A 1 187 ? 14.542 22.030 -26.464 1.00 90.69 187 ARG A N 1
ATOM 1518 C CA . ARG A 1 187 ? 14.543 23.484 -26.243 1.00 90.69 187 ARG A CA 1
ATOM 1519 C C . ARG A 1 187 ? 13.170 24.060 -26.595 1.00 90.69 187 ARG A C 1
ATOM 1521 O O . ARG A 1 187 ? 12.717 23.956 -27.728 1.00 90.69 187 ARG A O 1
ATOM 1528 N N . GLY A 1 188 ? 12.517 24.684 -25.614 1.00 90.50 188 GLY A N 1
ATOM 1529 C CA . GLY A 1 188 ? 11.190 25.266 -25.805 1.00 90.50 188 GLY A CA 1
ATOM 1530 C C . GLY A 1 188 ? 10.049 24.246 -25.874 1.00 90.50 188 GLY A C 1
ATOM 1531 O O . GLY A 1 188 ? 9.048 24.545 -26.519 1.00 90.50 188 GLY A O 1
ATOM 1532 N N . ASN A 1 189 ? 10.173 23.092 -25.203 1.00 93.94 189 ASN A N 1
ATOM 1533 C CA . ASN A 1 189 ? 9.159 22.036 -25.191 1.00 93.94 189 ASN A CA 1
ATOM 1534 C C . ASN A 1 189 ? 7.748 22.582 -24.879 1.00 93.94 189 ASN A C 1
ATOM 1536 O O . ASN A 1 189 ? 7.442 23.030 -23.770 1.00 93.94 189 ASN A O 1
ATOM 1540 N N . TYR A 1 190 ? 6.880 22.549 -25.891 1.00 94.25 190 TYR A N 1
ATOM 1541 C CA . TYR A 1 190 ? 5.506 23.030 -25.788 1.00 94.25 190 TYR A CA 1
ATOM 1542 C C . TYR A 1 190 ? 4.677 22.196 -24.800 1.00 94.25 190 TYR A C 1
ATOM 1544 O O . TYR A 1 190 ? 3.930 22.763 -24.000 1.00 94.25 190 TYR A O 1
ATOM 1552 N N . ALA A 1 191 ? 4.840 20.868 -24.815 1.00 93.12 191 ALA A N 1
ATOM 1553 C CA . ALA A 1 191 ? 4.109 19.959 -23.935 1.00 93.12 191 ALA A CA 1
ATOM 1554 C C . ALA A 1 191 ? 4.459 20.208 -22.463 1.00 93.12 191 ALA A C 1
ATOM 1556 O O . ALA A 1 191 ? 3.562 20.309 -21.628 1.00 93.12 191 ALA A O 1
ATOM 1557 N N . GLU A 1 192 ? 5.742 20.413 -22.155 1.00 94.38 192 GLU A N 1
ATOM 1558 C CA . GLU A 1 192 ? 6.192 20.764 -20.804 1.00 94.38 192 GLU A CA 1
ATOM 1559 C C . GLU A 1 192 ? 5.547 22.066 -20.310 1.00 94.38 192 GLU A C 1
ATOM 1561 O O . GLU A 1 192 ? 4.995 22.113 -19.209 1.00 94.38 192 GLU A O 1
ATOM 1566 N N . LYS A 1 193 ? 5.567 23.123 -21.137 1.00 95.12 193 LYS A N 1
ATOM 1567 C CA . LYS A 1 193 ? 4.962 24.421 -20.793 1.00 95.12 193 LYS A CA 1
ATOM 1568 C C . LYS A 1 193 ? 3.460 24.295 -20.529 1.00 95.12 193 LYS A C 1
ATOM 1570 O O . LYS A 1 193 ? 2.961 24.863 -19.558 1.00 95.12 193 LYS A O 1
ATOM 1575 N N . ARG A 1 194 ? 2.739 23.543 -21.369 1.00 95.56 194 ARG A N 1
ATOM 1576 C CA . ARG A 1 194 ? 1.294 23.315 -21.203 1.00 95.56 194 ARG A CA 1
ATOM 1577 C C . ARG A 1 194 ? 0.978 22.473 -19.975 1.00 95.56 194 ARG A C 1
ATOM 1579 O O . ARG A 1 194 ? 0.060 22.824 -19.241 1.00 95.56 194 ARG A O 1
ATOM 1586 N N . LEU A 1 195 ? 1.753 21.424 -19.711 1.00 93.75 195 LEU A N 1
ATOM 1587 C CA . LEU A 1 195 ? 1.592 20.597 -18.518 1.00 93.75 195 LEU A CA 1
ATOM 1588 C C . LEU A 1 195 ? 1.826 21.414 -17.244 1.00 93.75 195 LEU A C 1
ATOM 1590 O O . LEU A 1 195 ? 1.006 21.363 -16.330 1.00 93.75 195 LEU A O 1
ATOM 1594 N N . LYS A 1 196 ? 2.890 22.227 -17.205 1.00 94.06 196 LYS A N 1
ATOM 1595 C CA . LYS A 1 196 ? 3.156 23.148 -16.090 1.00 94.06 196 LYS A CA 1
ATOM 1596 C C . LYS A 1 196 ? 1.977 24.083 -15.847 1.00 94.06 196 LYS A C 1
ATOM 1598 O O . LYS A 1 196 ? 1.536 24.193 -14.709 1.00 94.06 196 LYS A O 1
ATOM 1603 N N . PHE A 1 197 ? 1.433 24.685 -16.907 1.00 96.94 197 PHE A N 1
ATOM 1604 C CA . PHE A 1 197 ? 0.248 25.537 -16.807 1.00 96.94 197 PHE A CA 1
ATOM 1605 C C . PHE A 1 197 ? -0.979 24.772 -16.289 1.00 96.94 197 PHE A C 1
ATOM 1607 O O . PHE A 1 197 ? -1.681 25.258 -15.408 1.00 96.94 197 PHE A O 1
ATOM 1614 N N . MET A 1 198 ? -1.239 23.560 -16.787 1.00 96.38 198 MET A N 1
ATOM 1615 C CA . MET A 1 198 ? -2.365 22.727 -16.343 1.00 96.38 198 MET A CA 1
ATOM 1616 C C . MET A 1 198 ? -2.257 22.332 -14.860 1.00 96.38 198 MET A C 1
ATOM 1618 O O . MET A 1 198 ? -3.269 22.265 -14.160 1.00 96.38 198 MET A O 1
ATOM 1622 N N . LEU A 1 199 ? -1.037 22.078 -14.379 1.00 93.62 199 LEU A N 1
ATOM 1623 C CA . LEU A 1 199 ? -0.766 21.769 -12.976 1.00 93.62 199 LEU A CA 1
ATOM 1624 C C . LEU A 1 199 ? -0.894 23.012 -12.089 1.00 93.62 199 LEU A C 1
ATOM 1626 O O . LEU A 1 199 ? -1.575 22.949 -11.067 1.00 93.62 199 LEU A O 1
ATOM 1630 N N . SER A 1 200 ? -0.286 24.137 -12.480 1.00 96.69 200 SER A N 1
ATOM 1631 C CA . SER A 1 200 ? -0.280 25.368 -11.677 1.00 96.69 200 SER A CA 1
ATOM 1632 C C . SER A 1 200 ? -1.636 26.076 -11.635 1.00 96.69 200 SER A C 1
ATOM 1634 O O . SER A 1 200 ? -1.965 26.690 -10.627 1.00 96.69 200 SER A O 1
ATOM 1636 N N . SER A 1 201 ? -2.441 25.965 -12.694 1.00 97.62 201 SER A N 1
ATOM 1637 C CA . SER A 1 201 ? -3.811 26.505 -12.744 1.00 97.62 201 SER A CA 1
ATOM 1638 C C . SER A 1 201 ? -4.837 25.667 -11.974 1.00 97.62 201 SER A C 1
ATOM 1640 O O . SER A 1 201 ? -5.976 26.094 -11.814 1.00 97.62 201 SER A O 1
ATOM 1642 N N . GLY A 1 202 ? -4.475 24.459 -11.525 1.00 96.69 202 GLY A N 1
ATOM 1643 C CA . GLY A 1 202 ? -5.390 23.555 -10.827 1.00 96.69 202 GLY A CA 1
ATOM 1644 C C . GLY A 1 202 ? -6.315 22.731 -11.731 1.00 96.69 202 GLY A C 1
ATOM 1645 O O . GLY A 1 202 ? -7.033 21.869 -11.222 1.00 96.69 202 GLY A O 1
ATOM 1646 N N . ILE A 1 203 ? -6.268 22.916 -13.058 1.00 97.00 203 ILE A N 1
ATOM 1647 C CA . ILE A 1 203 ? -7.097 22.169 -14.025 1.00 97.00 203 ILE A CA 1
ATOM 1648 C C . ILE A 1 203 ? -6.909 20.658 -13.851 1.00 97.00 203 ILE A C 1
ATOM 1650 O O . ILE A 1 203 ? -7.888 19.917 -13.778 1.00 97.00 203 ILE A O 1
ATOM 1654 N N . TYR A 1 204 ? -5.661 20.199 -13.711 1.00 93.75 204 TYR A N 1
ATOM 1655 C CA . TYR A 1 204 ? -5.374 18.778 -13.497 1.00 93.75 204 TYR A CA 1
ATOM 1656 C C . TYR A 1 204 ? -6.031 18.232 -12.220 1.00 93.75 204 TYR A C 1
ATOM 1658 O O . TYR A 1 204 ? -6.613 17.148 -12.229 1.00 93.75 204 TYR A O 1
ATOM 1666 N N . PHE A 1 205 ? -5.967 18.981 -11.116 1.00 93.12 205 PHE A N 1
ATOM 1667 C CA . PHE A 1 205 ? -6.580 18.564 -9.855 1.00 93.12 205 PHE A CA 1
ATOM 1668 C C . PHE A 1 205 ? -8.103 18.521 -9.956 1.00 93.12 205 PHE A C 1
ATOM 1670 O O . PHE A 1 205 ? -8.710 17.573 -9.456 1.00 93.12 205 PHE A O 1
ATOM 1677 N N . HIS A 1 206 ? -8.707 19.486 -10.653 1.00 96.50 206 HIS A N 1
ATOM 1678 C CA . HIS A 1 206 ? -10.139 19.485 -10.934 1.00 96.50 206 HIS A CA 1
ATOM 1679 C C . HIS A 1 206 ? -10.550 18.252 -11.750 1.00 96.50 206 HIS A C 1
ATOM 1681 O O . HIS A 1 206 ? -11.462 17.530 -11.353 1.00 96.50 206 HIS A O 1
ATOM 1687 N N . TRP A 1 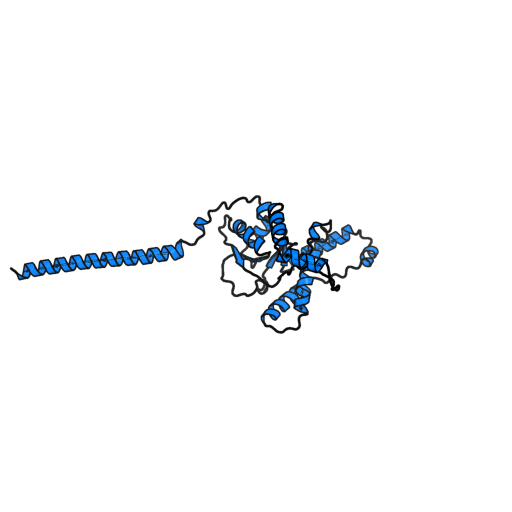207 ? -9.825 17.945 -12.830 1.00 95.56 207 TRP A N 1
ATOM 1688 C CA . TRP A 1 207 ? -10.072 16.758 -13.657 1.00 95.56 207 TRP A CA 1
ATOM 1689 C C . TRP A 1 207 ? -9.917 15.463 -12.864 1.00 95.56 207 TRP A C 1
ATOM 1691 O O . TRP A 1 207 ? -10.761 14.575 -12.952 1.00 95.56 207 TRP A O 1
ATOM 1701 N N . LYS A 1 208 ? -8.872 15.362 -12.037 1.00 90.50 208 LYS A N 1
ATOM 1702 C CA . LYS A 1 208 ? -8.650 14.209 -11.158 1.00 90.50 208 LYS A CA 1
ATOM 1703 C C . LYS A 1 208 ? -9.781 14.042 -10.139 1.00 90.50 208 LYS A C 1
ATOM 1705 O O . LYS A 1 208 ? -10.195 12.914 -9.879 1.00 90.50 208 LYS A O 1
ATOM 1710 N N . ALA A 1 209 ? -10.269 15.134 -9.551 1.00 92.94 209 ALA A N 1
ATOM 1711 C CA . ALA A 1 209 ? -11.386 15.104 -8.609 1.00 92.94 209 ALA A CA 1
ATOM 1712 C C . ALA A 1 209 ? -12.686 14.680 -9.305 1.00 92.94 209 ALA A C 1
ATOM 1714 O O . ALA A 1 209 ? -13.355 13.762 -8.838 1.00 92.94 209 ALA A O 1
ATOM 1715 N N . TRP A 1 210 ? -12.988 15.276 -10.460 1.00 95.88 210 TRP A N 1
ATOM 1716 C CA . TRP A 1 210 ? -14.140 14.908 -11.279 1.00 95.88 210 TRP A CA 1
ATOM 1717 C C . TRP A 1 210 ? -14.094 13.435 -11.704 1.00 95.88 210 TRP A C 1
ATOM 1719 O O . TRP A 1 210 ? -15.062 12.707 -11.507 1.00 95.88 210 TRP A O 1
ATOM 1729 N N . PHE A 1 211 ? -12.943 12.950 -12.179 1.00 93.06 211 PHE A N 1
ATOM 1730 C CA . PHE A 1 211 ? -12.772 11.545 -12.548 1.00 93.06 211 PHE A CA 1
ATOM 1731 C C . PHE A 1 211 ? -13.010 10.602 -11.362 1.00 93.06 211 PHE A C 1
ATOM 1733 O O . PHE A 1 211 ? -13.644 9.566 -11.525 1.00 93.06 211 PHE A O 1
ATOM 1740 N N . ARG A 1 212 ? -12.560 10.970 -10.155 1.00 89.62 212 ARG A N 1
ATOM 1741 C CA . ARG A 1 212 ? -12.826 10.194 -8.931 1.00 89.62 212 ARG A CA 1
ATOM 1742 C C . ARG A 1 212 ? -14.303 10.174 -8.539 1.00 89.62 212 ARG A C 1
ATOM 1744 O O . ARG A 1 212 ? -14.732 9.192 -7.947 1.00 89.62 212 ARG A O 1
ATOM 1751 N N . LEU A 1 213 ? -15.064 11.222 -8.854 1.00 91.56 213 LEU A N 1
ATOM 1752 C CA . LEU A 1 213 ? -16.514 11.243 -8.640 1.00 91.56 213 LEU A CA 1
ATOM 1753 C C . LEU A 1 213 ? -17.236 10.334 -9.637 1.00 91.56 213 LEU A C 1
ATOM 1755 O O . LEU A 1 213 ? -18.124 9.584 -9.248 1.00 91.56 213 LEU A O 1
ATOM 1759 N N . VAL A 1 214 ? -16.837 10.379 -10.911 1.00 94.88 214 VAL A N 1
ATOM 1760 C CA . VAL A 1 214 ? -17.453 9.576 -11.980 1.00 94.88 214 VAL A CA 1
ATOM 1761 C C . VAL A 1 214 ? -17.074 8.097 -11.870 1.00 94.88 214 VAL A C 1
ATOM 1763 O O . VAL A 1 214 ? -17.901 7.220 -12.108 1.00 94.88 214 VAL A O 1
ATOM 1766 N N . LYS A 1 215 ? -15.822 7.807 -11.511 1.00 92.81 215 LYS A N 1
ATOM 1767 C CA . LYS A 1 215 ? -15.273 6.454 -11.404 1.00 92.81 215 LYS A CA 1
ATOM 1768 C C . LYS A 1 215 ? -14.509 6.312 -10.083 1.00 92.81 215 LYS A C 1
ATOM 1770 O O . LYS A 1 215 ? -13.274 6.356 -10.079 1.00 92.81 215 LYS A O 1
ATOM 1775 N N . PRO A 1 216 ? -15.223 6.163 -8.952 1.00 91.31 216 PRO A N 1
ATOM 1776 C CA . PRO A 1 216 ? -14.577 5.959 -7.665 1.00 91.31 216 PRO A CA 1
ATOM 1777 C C . PRO A 1 216 ? -13.742 4.668 -7.684 1.00 91.31 216 PRO A C 1
ATOM 1779 O O . PRO A 1 216 ? -14.108 3.701 -8.364 1.00 91.31 216 PRO A O 1
ATOM 1782 N N . PRO A 1 217 ? -12.607 4.633 -6.964 1.00 91.88 217 PRO A N 1
ATOM 1783 C CA . PRO A 1 217 ? -11.796 3.428 -6.872 1.00 91.88 217 PRO A CA 1
ATOM 1784 C C . PRO A 1 217 ? -12.605 2.310 -6.206 1.00 91.88 217 PRO A C 1
ATOM 1786 O O . PRO A 1 217 ? -13.186 2.495 -5.137 1.00 91.88 217 PRO A O 1
ATOM 1789 N N . LYS A 1 218 ? -12.632 1.136 -6.839 1.00 94.81 218 LYS A N 1
ATOM 1790 C CA . LYS A 1 218 ? -13.264 -0.059 -6.274 1.00 94.81 218 LYS A CA 1
ATOM 1791 C C . LYS A 1 218 ? -12.288 -0.714 -5.299 1.00 94.81 218 LYS A C 1
ATOM 1793 O O . LYS A 1 218 ? -11.388 -1.429 -5.724 1.00 94.81 218 LYS A O 1
ATOM 1798 N N . LEU A 1 219 ? -12.450 -0.426 -4.011 1.00 96.38 219 LEU A N 1
ATOM 1799 C CA . LEU A 1 219 ? -11.659 -1.014 -2.923 1.00 96.38 219 LEU A CA 1
ATOM 1800 C C . LEU A 1 219 ? -12.416 -2.194 -2.281 1.00 96.38 219 LEU A C 1
ATOM 1802 O O . LEU A 1 219 ? -13.539 -2.505 -2.673 1.00 96.38 219 LEU A O 1
ATOM 1806 N N . PHE A 1 220 ? -11.843 -2.829 -1.256 1.00 97.19 220 PHE A N 1
ATOM 1807 C CA . PHE A 1 220 ? -12.421 -4.018 -0.601 1.00 97.19 220 PHE A CA 1
ATOM 1808 C C . PHE A 1 220 ? -13.878 -3.857 -0.150 1.00 97.19 220 PHE A C 1
ATOM 1810 O O . PHE A 1 220 ? -14.697 -4.755 -0.337 1.00 97.19 220 PHE A O 1
ATOM 1817 N N . HIS A 1 221 ? -14.226 -2.692 0.404 1.00 95.94 221 HIS A N 1
ATOM 1818 C CA . HIS A 1 221 ? -15.576 -2.419 0.897 1.00 95.94 221 HIS A CA 1
ATOM 1819 C C . HIS A 1 221 ? -16.626 -2.414 -0.227 1.00 95.94 221 HIS A C 1
ATOM 1821 O O . HIS A 1 221 ? -17.755 -2.843 -0.009 1.00 95.94 221 HIS A O 1
ATOM 1827 N N . HIS A 1 222 ? -16.248 -2.003 -1.444 1.00 96.25 222 HIS A N 1
ATOM 1828 C CA . HIS A 1 222 ? -17.121 -2.073 -2.615 1.00 96.25 222 HIS A CA 1
ATOM 1829 C C . HIS A 1 222 ? -17.428 -3.533 -2.972 1.00 96.25 222 HIS A C 1
ATOM 1831 O O . HIS A 1 222 ? -18.586 -3.886 -3.166 1.00 96.25 222 HIS A O 1
ATOM 1837 N N . TYR A 1 223 ? -16.410 -4.400 -3.009 1.00 96.81 223 TYR A N 1
ATOM 1838 C CA . TYR A 1 223 ? -16.598 -5.822 -3.325 1.00 96.81 223 TYR A CA 1
ATOM 1839 C C . TYR A 1 223 ? -17.308 -6.604 -2.213 1.00 96.81 223 TYR A C 1
ATOM 1841 O O . TYR A 1 223 ? -17.988 -7.585 -2.497 1.00 96.81 223 TYR A O 1
ATOM 1849 N N . ALA A 1 224 ? -17.225 -6.140 -0.964 1.00 96.38 224 ALA A N 1
ATOM 1850 C CA . ALA A 1 224 ? -17.978 -6.694 0.161 1.00 96.38 224 ALA A CA 1
ATOM 1851 C C . ALA A 1 224 ? -19.421 -6.165 0.278 1.00 96.38 224 ALA A C 1
ATOM 1853 O O . ALA A 1 224 ? -20.106 -6.490 1.248 1.00 96.38 224 ALA A O 1
ATOM 1854 N N . ASN A 1 225 ? -19.889 -5.337 -0.668 1.00 96.50 225 ASN A N 1
ATOM 1855 C CA . ASN A 1 225 ? -21.190 -4.659 -0.602 1.00 96.50 225 ASN A CA 1
ATOM 1856 C C . ASN A 1 225 ? -21.401 -3.892 0.719 1.00 96.50 225 ASN A C 1
ATOM 1858 O O . ASN A 1 225 ? -22.502 -3.850 1.275 1.00 96.50 225 ASN A O 1
ATOM 1862 N N . TRP A 1 226 ? -20.329 -3.306 1.255 1.00 94.94 226 TRP A N 1
ATOM 1863 C CA . TRP A 1 226 ? -20.377 -2.530 2.485 1.00 94.94 226 TRP A CA 1
ATOM 1864 C C . TRP A 1 226 ? -20.760 -1.083 2.180 1.00 94.94 226 TRP A C 1
ATOM 1866 O O . TRP A 1 226 ? -20.070 -0.382 1.441 1.00 94.94 226 TRP A O 1
ATOM 1876 N N . THR A 1 227 ? -21.874 -0.639 2.754 1.00 90.94 227 THR A N 1
ATOM 1877 C CA . THR A 1 227 ? -22.458 0.685 2.505 1.00 90.94 227 THR A CA 1
ATOM 1878 C C . THR A 1 227 ? -22.204 1.667 3.641 1.00 90.94 227 THR A C 1
ATOM 1880 O O . THR A 1 227 ? -21.897 2.830 3.396 1.00 90.94 227 THR A O 1
ATOM 1883 N N . TYR A 1 228 ? -22.352 1.220 4.887 1.00 88.38 228 TYR A N 1
ATOM 1884 C CA . TYR A 1 228 ? -22.201 2.047 6.080 1.00 88.38 228 TYR A CA 1
ATOM 1885 C C . TYR A 1 228 ? -21.738 1.191 7.269 1.00 88.38 228 TYR A C 1
ATOM 1887 O O . TYR A 1 228 ? -22.022 -0.011 7.281 1.00 88.38 228 TYR A O 1
ATOM 1895 N N . PRO A 1 229 ? -21.058 1.790 8.269 1.00 86.69 229 PRO A N 1
ATOM 1896 C CA . PRO A 1 229 ? -20.670 1.086 9.487 1.00 86.69 229 PRO A CA 1
ATOM 1897 C C . PRO A 1 229 ? -21.905 0.551 10.215 1.00 86.69 229 PRO A C 1
ATOM 1899 O O . PRO A 1 229 ? -22.799 1.325 10.559 1.00 86.69 229 PRO A O 1
ATOM 1902 N N . ARG A 1 230 ? -21.971 -0.762 10.439 1.00 82.94 230 ARG A N 1
ATOM 1903 C CA . ARG A 1 230 ? -23.077 -1.411 11.162 1.00 82.94 230 ARG A CA 1
ATOM 1904 C C . ARG A 1 230 ? -22.906 -1.316 12.673 1.00 82.94 230 ARG A C 1
ATOM 1906 O O . ARG A 1 230 ? -23.898 -1.353 13.396 1.00 82.94 230 ARG A O 1
ATOM 1913 N N . PHE A 1 231 ? -21.667 -1.207 13.145 1.00 75.62 231 PHE A N 1
ATOM 1914 C CA . PHE A 1 231 ? -21.336 -1.026 14.551 1.00 75.62 231 PHE A CA 1
ATOM 1915 C C . PHE A 1 231 ? -21.051 0.457 14.834 1.00 75.62 231 PHE A C 1
ATOM 1917 O O . PHE A 1 231 ? -20.192 1.079 14.207 1.00 75.62 231 PHE A O 1
ATOM 1924 N N . ASP A 1 232 ? -21.793 1.043 15.779 1.00 63.03 232 ASP A N 1
ATOM 1925 C CA . ASP A 1 232 ? -21.710 2.471 16.094 1.00 63.03 232 ASP A CA 1
ATOM 1926 C C . ASP A 1 232 ? -20.304 2.897 16.541 1.00 63.03 232 ASP A C 1
ATOM 1928 O O . ASP A 1 232 ? -19.789 2.435 17.568 1.00 63.03 232 ASP A O 1
ATOM 1932 N N . ARG A 1 233 ? -19.740 3.902 15.846 1.00 55.12 233 ARG A N 1
ATOM 1933 C CA . ARG A 1 233 ? -18.509 4.629 16.239 1.00 55.12 233 ARG A CA 1
ATOM 1934 C C . ARG A 1 233 ? -18.534 5.090 17.700 1.00 55.12 233 ARG A C 1
ATOM 1936 O O . ARG A 1 233 ? -17.482 5.204 18.326 1.00 55.12 233 ARG A O 1
ATOM 1943 N N . VAL A 1 234 ? -19.724 5.374 18.230 1.00 52.66 234 VAL A N 1
ATOM 1944 C CA . VAL A 1 234 ? -19.934 5.939 19.571 1.00 52.66 234 VAL A CA 1
ATOM 1945 C C . VAL A 1 234 ? -19.533 4.958 20.679 1.00 52.66 234 VAL A C 1
ATOM 1947 O O . VAL A 1 234 ? -19.136 5.389 21.756 1.00 52.66 234 VAL A O 1
ATOM 1950 N N . SER A 1 235 ? -19.509 3.653 20.398 1.00 49.06 235 SER A N 1
ATOM 1951 C CA . SER A 1 235 ? -19.034 2.638 21.350 1.00 49.06 235 SER A CA 1
ATOM 1952 C C . SER A 1 235 ? -17.518 2.364 21.287 1.00 49.06 235 SER A C 1
ATOM 1954 O O . SER A 1 235 ? -17.020 1.529 22.037 1.00 49.06 235 SER A O 1
ATOM 1956 N N . GLN A 1 236 ? -16.769 3.074 20.425 1.00 49.59 236 GLN A N 1
ATOM 1957 C CA . GLN A 1 236 ? -15.331 2.853 20.184 1.00 49.59 236 GLN A CA 1
ATOM 1958 C C . GLN A 1 236 ? -14.396 3.989 20.625 1.00 49.59 236 GLN A C 1
ATOM 1960 O O . GLN A 1 236 ? -13.169 3.812 20.580 1.00 49.59 236 GLN A O 1
ATOM 1965 N N . LEU A 1 237 ? -14.911 5.147 21.058 1.00 48.78 237 LEU A N 1
ATOM 1966 C CA . LEU A 1 237 ? -14.083 5.973 21.929 1.00 48.78 237 LEU A CA 1
ATOM 1967 C C . LEU A 1 237 ? -14.055 5.258 23.275 1.00 48.78 237 LEU A C 1
ATOM 1969 O O . LEU A 1 237 ? -15.101 5.004 23.865 1.00 48.78 237 LEU A O 1
ATOM 1973 N N . ASP A 1 238 ? -12.856 4.989 23.775 1.00 49.81 238 ASP A N 1
ATOM 1974 C CA . ASP A 1 238 ? -12.582 4.654 25.174 1.00 49.81 238 ASP A CA 1
ATOM 1975 C C . ASP A 1 238 ? -12.923 5.862 26.082 1.00 49.81 238 ASP A C 1
ATOM 1977 O O . ASP A 1 238 ? -12.116 6.352 26.878 1.00 49.81 238 ASP A O 1
ATOM 1981 N N . TYR A 1 239 ? -14.142 6.398 25.951 1.00 49.38 239 TYR A N 1
ATOM 1982 C CA . TYR A 1 239 ? -14.733 7.397 26.833 1.00 49.38 239 TYR A CA 1
ATOM 1983 C C . TYR A 1 239 ? -14.660 6.915 28.291 1.00 49.38 239 TYR A C 1
ATOM 1985 O O . TYR A 1 239 ? -14.496 7.724 29.205 1.00 49.38 239 TYR A O 1
ATOM 1993 N N . ASN A 1 240 ? -14.644 5.596 28.500 1.00 55.69 240 ASN A N 1
ATOM 1994 C CA . ASN A 1 240 ? -14.551 4.966 29.809 1.00 55.69 240 ASN A CA 1
ATOM 1995 C C . ASN A 1 240 ? -13.193 5.091 30.508 1.00 55.69 240 ASN A C 1
ATOM 1997 O O . ASN A 1 240 ? -13.133 4.839 31.702 1.00 55.69 240 ASN A O 1
ATOM 2001 N N . SER A 1 241 ? -12.106 5.485 29.842 1.00 63.44 241 SER A N 1
ATOM 2002 C CA . SER A 1 241 ? -10.826 5.661 30.547 1.00 63.44 241 SER A CA 1
ATOM 2003 C C . SER A 1 241 ? -10.629 7.107 30.999 1.00 63.44 241 SER A C 1
ATOM 2005 O O . SER A 1 241 ? -10.435 7.370 32.184 1.00 63.44 241 SER A O 1
ATOM 2007 N N . LYS A 1 242 ? -10.715 8.070 30.073 1.00 74.38 242 LYS A N 1
ATOM 2008 C CA . LYS A 1 242 ? -10.334 9.465 30.360 1.00 74.38 242 LYS A CA 1
ATOM 2009 C C . LYS A 1 242 ? -11.478 10.315 30.902 1.00 74.38 242 LYS A C 1
ATOM 2011 O O . LYS A 1 242 ? -11.258 11.086 31.831 1.00 74.38 242 LYS A O 1
ATOM 2016 N N . ILE A 1 243 ? -12.693 10.168 30.362 1.00 78.56 243 ILE A N 1
ATOM 2017 C CA . ILE A 1 243 ? -13.856 10.898 30.892 1.00 78.56 243 ILE A CA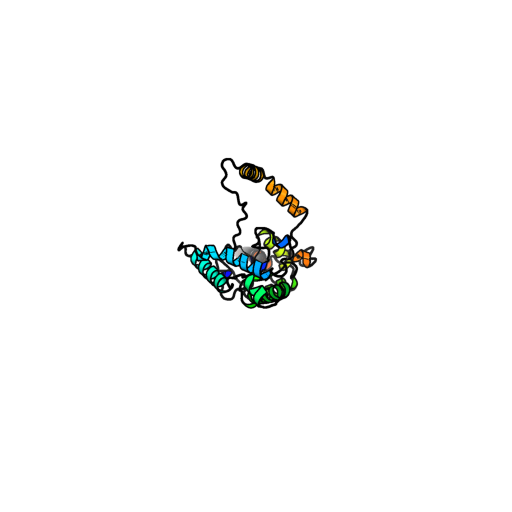 1
ATOM 2018 C C . ILE A 1 243 ? -14.275 10.295 32.228 1.00 78.56 243 ILE A C 1
ATOM 2020 O O . ILE A 1 243 ? -14.543 11.042 33.160 1.00 78.56 243 ILE A O 1
ATOM 2024 N N . LEU A 1 244 ? -14.241 8.967 32.359 1.00 82.00 244 LEU A N 1
ATOM 2025 C CA . LEU A 1 244 ? -14.521 8.300 33.629 1.00 82.00 244 LEU A CA 1
ATOM 2026 C C . LEU A 1 244 ? -13.511 8.707 34.710 1.00 82.00 244 LEU A C 1
ATOM 2028 O O . LEU A 1 244 ? -13.926 9.046 35.810 1.00 82.00 244 LEU A O 1
ATOM 2032 N N . ALA A 1 245 ? -12.209 8.772 34.398 1.00 86.31 245 ALA A N 1
ATOM 2033 C CA . ALA A 1 245 ? -11.207 9.291 35.334 1.00 86.31 245 ALA A CA 1
ATOM 2034 C C . ALA A 1 245 ? -11.481 10.754 35.730 1.00 86.31 245 ALA A C 1
ATOM 2036 O O . ALA A 1 245 ? -11.382 11.096 36.907 1.00 86.31 245 ALA A O 1
ATOM 2037 N N . GLY A 1 246 ? -11.884 11.601 34.774 1.00 90.69 246 GLY A N 1
ATOM 2038 C CA . GLY A 1 246 ? -12.301 12.979 35.050 1.00 90.69 246 GLY A CA 1
ATOM 2039 C C . GLY A 1 246 ? -13.548 13.067 35.940 1.00 90.69 246 GLY A C 1
ATOM 2040 O O . GLY A 1 246 ? -13.569 13.846 36.892 1.00 90.69 246 GLY A O 1
ATOM 2041 N N . LEU A 1 247 ? -14.560 12.233 35.682 1.00 91.88 247 LEU A N 1
ATOM 2042 C CA . LEU A 1 247 ? -15.782 12.143 36.487 1.00 91.88 247 LEU A CA 1
ATOM 2043 C C . LEU A 1 247 ? -15.503 11.590 37.890 1.00 91.88 247 LEU A C 1
ATOM 2045 O O . LEU A 1 247 ? -16.058 12.109 38.853 1.00 91.88 247 LEU A O 1
ATOM 2049 N N . TYR A 1 248 ? -14.611 10.605 38.033 1.00 93.12 248 TYR A N 1
ATOM 2050 C CA . TYR A 1 248 ? -14.179 10.093 39.336 1.00 93.12 248 TYR A CA 1
ATOM 2051 C C . TYR A 1 248 ? -13.419 11.148 40.136 1.00 93.12 248 TYR A C 1
ATOM 2053 O O . TYR A 1 248 ? -13.726 11.349 41.308 1.00 93.12 248 TYR A O 1
ATOM 2061 N N . ALA A 1 249 ? -12.477 11.863 39.513 1.00 96.00 249 ALA A N 1
ATOM 2062 C CA . ALA A 1 249 ? -11.761 12.952 40.173 1.00 96.00 249 ALA A CA 1
ATOM 2063 C C . ALA A 1 249 ? -12.729 14.054 40.638 1.00 96.00 249 ALA A C 1
ATOM 2065 O O . ALA A 1 249 ? -12.674 14.485 41.789 1.00 96.00 249 ALA A O 1
ATOM 2066 N N . CYS A 1 250 ? -13.674 14.449 39.776 1.00 96.19 250 CYS A N 1
ATOM 2067 C CA . CYS A 1 250 ? -14.700 15.434 40.115 1.00 96.19 250 CYS A CA 1
ATOM 2068 C C . CYS A 1 250 ? -15.623 14.939 41.244 1.00 96.19 250 CYS A C 1
ATOM 2070 O O . CYS A 1 250 ? -15.887 15.678 42.192 1.00 96.19 250 CYS A O 1
ATOM 2072 N N . GLY A 1 251 ? -16.053 13.675 41.192 1.00 96.94 251 GLY A N 1
ATOM 2073 C CA . GLY A 1 251 ? -16.882 13.048 42.221 1.00 96.94 251 GLY A CA 1
ATOM 2074 C C . GLY A 1 251 ? -16.194 12.974 43.587 1.00 96.94 251 GLY A C 1
ATOM 2075 O O . GLY A 1 251 ? -16.820 13.280 44.600 1.00 96.94 251 GLY A O 1
ATOM 2076 N N . ILE A 1 252 ? -14.897 12.645 43.626 1.00 97.19 252 ILE A N 1
ATOM 2077 C CA . ILE A 1 252 ? -14.100 12.630 44.864 1.00 97.19 252 ILE A CA 1
ATOM 2078 C C . ILE A 1 252 ? -13.982 14.044 45.449 1.00 97.19 252 ILE A C 1
ATOM 2080 O O . ILE A 1 252 ? -14.172 14.218 46.653 1.00 97.19 252 ILE A O 1
ATOM 2084 N N . CYS A 1 253 ? -13.733 15.061 44.616 1.00 97.38 253 CYS A N 1
ATOM 2085 C CA . CYS A 1 253 ? -13.715 16.455 45.069 1.00 97.38 253 CYS A CA 1
ATOM 2086 C C . CYS A 1 253 ? -15.069 16.880 45.654 1.00 97.38 253 CYS A C 1
ATOM 2088 O O . CYS A 1 253 ? -15.105 17.467 46.734 1.00 97.38 253 CYS A O 1
ATOM 2090 N N . PHE A 1 254 ? -16.178 16.535 44.993 1.00 97.62 254 PHE A N 1
ATOM 2091 C CA . PHE A 1 254 ? -17.521 16.822 45.504 1.00 97.62 254 PHE A CA 1
ATOM 2092 C C . PHE A 1 254 ? -17.787 16.144 46.850 1.00 97.62 254 PHE A C 1
ATOM 2094 O O . PHE A 1 254 ? -18.262 16.797 47.780 1.00 97.62 254 PHE A O 1
ATOM 2101 N N . ALA A 1 255 ? -17.441 14.861 46.980 1.00 97.62 255 ALA A N 1
ATOM 2102 C CA . ALA A 1 255 ? -17.594 14.126 48.232 1.00 97.62 255 ALA A CA 1
ATOM 2103 C C . ALA A 1 255 ? -16.767 14.757 49.366 1.00 97.62 255 ALA A C 1
ATOM 2105 O O . ALA A 1 255 ? -17.278 14.923 50.474 1.00 97.62 255 ALA A O 1
ATOM 2106 N N . ALA A 1 256 ? -15.528 15.174 49.084 1.00 97.62 256 ALA A N 1
ATOM 2107 C CA . ALA A 1 256 ? -14.683 15.867 50.053 1.00 97.62 256 ALA A CA 1
ATOM 2108 C C . ALA A 1 256 ? -15.290 17.211 50.490 1.00 97.62 256 ALA A C 1
ATOM 2110 O O . ALA A 1 256 ? -15.360 17.485 51.687 1.00 97.62 256 ALA A O 1
ATOM 2111 N N . CYS A 1 257 ? -15.792 18.023 49.551 1.00 97.75 257 CYS A N 1
ATOM 2112 C CA . CYS A 1 257 ? -16.457 19.292 49.866 1.00 97.75 257 CYS A CA 1
ATOM 2113 C C . CYS A 1 257 ? -17.687 19.097 50.764 1.00 97.75 257 CYS A C 1
ATOM 2115 O O . CYS A 1 257 ? -17.842 19.821 51.745 1.00 97.75 257 CYS A O 1
ATOM 2117 N N . VAL A 1 258 ? -18.534 18.102 50.470 1.00 97.88 258 VAL A N 1
ATOM 2118 C CA . VAL A 1 258 ? -19.704 17.779 51.307 1.00 97.88 258 VAL A CA 1
ATOM 2119 C C . VAL A 1 258 ? -19.270 17.347 52.710 1.00 97.88 258 VAL A C 1
ATOM 2121 O O . VAL A 1 258 ? -19.860 17.783 53.696 1.00 97.88 258 VAL A O 1
ATOM 2124 N N . LEU A 1 259 ? -18.215 16.535 52.816 1.00 97.88 259 LEU A N 1
ATOM 2125 C CA . LEU A 1 259 ? -17.708 16.042 54.097 1.00 97.88 259 LEU A CA 1
ATOM 2126 C C . LEU A 1 259 ? -17.159 17.183 54.972 1.00 97.88 259 LEU A C 1
ATOM 2128 O O . LEU A 1 259 ? -17.487 17.247 56.158 1.00 97.88 259 LEU A O 1
ATOM 2132 N N . PHE A 1 260 ? -16.409 18.127 54.392 1.00 97.88 260 PHE A N 1
ATOM 2133 C CA . PHE A 1 260 ? -15.959 19.330 55.106 1.00 97.88 260 PHE A CA 1
ATOM 2134 C C . PHE A 1 260 ? -17.128 20.194 55.589 1.00 97.88 260 PHE A C 1
ATOM 2136 O O . PHE A 1 260 ? -17.118 20.639 56.735 1.00 97.88 260 PHE A O 1
ATOM 2143 N N . LEU A 1 261 ? -18.162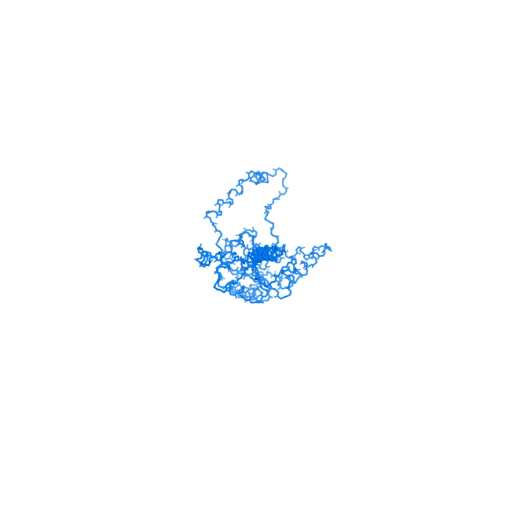 20.366 54.761 1.00 97.62 261 LEU A N 1
ATOM 2144 C CA . LEU A 1 261 ? -19.344 21.160 55.105 1.00 97.62 261 LEU A CA 1
ATOM 2145 C C . LEU A 1 261 ? -20.107 20.544 56.295 1.00 97.62 261 LEU A C 1
ATOM 2147 O O . LEU A 1 261 ? -20.497 21.248 57.226 1.00 97.62 261 LEU A O 1
ATOM 2151 N N . VAL A 1 262 ? -20.255 19.214 56.326 1.00 97.75 262 VAL A N 1
ATOM 2152 C CA . VAL A 1 262 ? -20.881 18.498 57.455 1.00 97.75 262 VAL A CA 1
ATOM 2153 C C . VAL A 1 262 ? -20.060 18.639 58.742 1.00 97.75 262 VAL A C 1
ATOM 2155 O O . VAL A 1 262 ? -20.632 18.897 59.805 1.00 97.75 262 VAL A O 1
ATOM 2158 N N . LEU A 1 263 ? -18.731 18.507 58.664 1.00 97.56 263 LEU A N 1
ATOM 2159 C CA . LEU A 1 263 ? -17.844 18.691 59.821 1.00 97.56 263 LEU A CA 1
ATOM 2160 C C . LEU A 1 263 ? -17.902 20.123 60.364 1.00 97.56 263 LEU A C 1
ATOM 2162 O O . LEU A 1 263 ? -17.941 20.321 61.581 1.00 97.56 263 LEU A O 1
ATOM 2166 N N . GLU A 1 264 ? -17.958 21.118 59.479 1.00 97.56 264 GLU A N 1
ATOM 2167 C CA . GLU A 1 264 ? -18.070 22.523 59.863 1.00 97.56 264 GLU A CA 1
ATOM 2168 C C . GLU A 1 264 ? -19.391 22.790 60.598 1.00 97.56 264 GLU A C 1
ATOM 2170 O O . GLU A 1 264 ? -19.370 23.310 61.718 1.00 97.56 264 GLU A O 1
ATOM 2175 N N . ILE A 1 265 ? -20.525 22.325 60.054 1.00 97.06 265 ILE A N 1
ATOM 2176 C CA . ILE A 1 265 ? -21.843 22.429 60.706 1.00 97.06 265 ILE A CA 1
ATOM 2177 C C . ILE A 1 265 ? -21.829 21.760 62.086 1.00 97.06 265 ILE A C 1
ATOM 2179 O O . ILE A 1 265 ? -22.330 22.332 63.060 1.00 97.06 265 ILE A O 1
ATOM 2183 N N . TRP A 1 266 ? -21.243 20.564 62.201 1.00 97.00 266 TRP A N 1
ATOM 2184 C CA . TRP A 1 266 ? -21.169 19.851 63.475 1.00 97.00 266 TRP A CA 1
ATOM 2185 C C . TRP A 1 266 ? -20.324 20.621 64.500 1.00 97.00 266 TRP A C 1
ATOM 2187 O O . TRP A 1 266 ? -20.774 20.849 65.629 1.00 97.00 266 TRP A O 1
ATOM 2197 N N . SER A 1 267 ? -19.144 21.104 64.103 1.00 95.44 267 SER A N 1
ATOM 2198 C CA . SER A 1 267 ? -18.258 21.879 64.981 1.00 95.44 267 SER A CA 1
ATOM 2199 C C . SER A 1 267 ? -18.902 23.190 65.461 1.00 95.44 267 SER A C 1
ATOM 2201 O O . SER A 1 267 ? -18.810 23.533 66.647 1.00 95.44 267 SER A O 1
ATOM 2203 N N . ALA A 1 268 ? -19.639 23.878 64.581 1.00 95.50 268 ALA A N 1
ATOM 2204 C CA . ALA A 1 268 ? -20.405 25.080 64.904 1.00 95.50 268 ALA A CA 1
ATOM 2205 C C . ALA A 1 268 ? -21.545 24.782 65.896 1.00 95.50 268 ALA A C 1
ATOM 2207 O O . ALA A 1 268 ? -21.808 25.557 66.820 1.00 95.50 268 ALA A O 1
ATOM 2208 N N . SER A 1 269 ? -22.203 23.629 65.752 1.00 94.31 269 SER A N 1
ATOM 2209 C CA . SER A 1 269 ? -23.269 23.199 66.660 1.00 94.31 269 SER A CA 1
ATOM 2210 C C . SER A 1 269 ? -22.733 22.848 68.057 1.00 94.31 269 SER A C 1
ATOM 2212 O O . SER A 1 269 ? -23.288 23.301 69.062 1.00 94.31 269 SER A O 1
ATOM 2214 N N . ILE A 1 270 ? -21.599 22.135 68.142 1.00 95.25 270 ILE A N 1
ATOM 2215 C CA . ILE A 1 270 ? -20.921 21.822 69.416 1.00 95.25 270 ILE A CA 1
ATOM 2216 C C . ILE A 1 270 ? -20.480 23.102 70.126 1.00 95.25 270 ILE A C 1
ATOM 2218 O O . ILE A 1 270 ? -20.760 23.276 71.311 1.00 95.25 270 ILE A O 1
ATOM 2222 N N . THR A 1 271 ? -19.820 24.024 69.420 1.00 94.00 271 THR A N 1
ATOM 2223 C CA . THR A 1 271 ? -19.373 25.294 70.021 1.00 94.00 271 THR A CA 1
ATOM 2224 C C . THR A 1 271 ? -20.545 26.134 70.518 1.00 94.00 271 THR A C 1
ATOM 2226 O O . THR A 1 271 ? -20.460 26.725 71.599 1.00 94.00 271 THR A O 1
ATOM 2229 N N . LYS A 1 272 ? -21.668 26.148 69.790 1.00 92.62 272 LYS A N 1
ATOM 2230 C CA . LYS A 1 272 ? -22.903 26.806 70.238 1.00 92.62 272 LYS A CA 1
ATOM 2231 C C . LYS A 1 272 ? -23.481 26.148 71.496 1.00 92.62 272 LYS A C 1
ATOM 2233 O O . LYS A 1 272 ? -23.925 26.864 72.393 1.00 92.62 272 LYS A O 1
ATOM 2238 N N . MET A 1 273 ? -23.445 24.817 71.593 1.00 93.19 273 MET A N 1
ATOM 2239 C CA . MET A 1 273 ? -23.914 24.082 72.774 1.00 93.19 273 MET A CA 1
ATOM 2240 C C . MET A 1 273 ? -23.004 24.307 73.994 1.00 93.19 273 MET A C 1
ATOM 2242 O O . MET A 1 273 ? -23.495 24.629 75.074 1.00 93.19 273 MET A O 1
ATOM 2246 N N . LEU A 1 274 ? -21.680 24.261 73.809 1.00 91.56 274 LEU A N 1
ATOM 2247 C CA . LEU A 1 274 ? -20.693 24.546 74.859 1.00 91.56 274 LEU A CA 1
ATOM 2248 C C . LEU A 1 274 ? -20.780 25.986 75.379 1.00 91.56 274 LEU A C 1
ATOM 2250 O O . LEU A 1 274 ? -20.640 26.209 76.580 1.00 91.56 274 LEU A O 1
ATOM 2254 N N . ARG A 1 275 ? -21.043 26.974 74.508 1.00 90.06 275 ARG A N 1
ATOM 2255 C CA . ARG A 1 275 ? -21.297 28.356 74.959 1.00 90.06 275 ARG A CA 1
ATOM 2256 C C . ARG A 1 275 ? -22.538 28.448 75.839 1.00 90.06 275 ARG A C 1
ATOM 2258 O O . ARG A 1 275 ? -22.487 29.155 76.835 1.00 90.06 275 ARG A O 1
ATOM 2265 N N . LYS A 1 276 ? -23.622 27.739 75.499 1.00 88.69 276 LYS A N 1
ATOM 2266 C CA . LYS A 1 276 ? -24.829 27.706 76.341 1.00 88.69 276 LYS A CA 1
ATOM 2267 C C . LYS A 1 276 ? -24.554 27.079 77.710 1.00 88.69 276 LYS A C 1
ATOM 2269 O O . LYS A 1 276 ? -25.016 27.616 78.703 1.00 88.69 276 LYS A O 1
ATOM 2274 N N . LEU A 1 277 ? -23.763 26.007 77.763 1.00 84.81 277 LEU A N 1
ATOM 2275 C CA . LEU A 1 277 ? -23.376 25.342 79.015 1.00 84.81 277 LEU A CA 1
ATOM 2276 C C . LEU A 1 277 ? -22.483 26.197 79.928 1.00 84.81 277 LEU A C 1
ATOM 2278 O O . LEU A 1 277 ? -22.531 26.013 81.132 1.00 84.81 277 LEU A O 1
ATOM 2282 N N . LYS A 1 278 ? -21.683 27.126 79.385 1.00 79.19 278 LYS A N 1
ATOM 2283 C CA . LYS A 1 278 ? -20.852 28.056 80.181 1.00 79.19 278 LYS A CA 1
ATOM 2284 C C . LYS A 1 278 ? -21.606 29.277 80.731 1.00 79.19 278 LYS A C 1
ATOM 2286 O O . LYS A 1 278 ? -21.014 30.051 81.474 1.00 79.19 278 LYS A O 1
ATOM 2291 N N . LEU A 1 279 ? -22.849 29.497 80.304 1.00 67.31 279 LEU A N 1
ATOM 2292 C CA . LEU A 1 279 ? -23.690 30.634 80.706 1.00 67.31 279 LEU A CA 1
ATOM 2293 C C . LEU A 1 279 ? -24.742 30.259 81.768 1.00 67.31 279 LEU A C 1
ATOM 2295 O O . LEU A 1 279 ? -25.502 31.131 82.185 1.00 67.31 279 LEU A O 1
ATOM 2299 N N . CYS A 1 280 ? -24.775 28.994 82.196 1.00 51.69 280 CYS A N 1
ATOM 2300 C CA . CYS A 1 280 ? -25.504 28.507 83.368 1.00 51.69 280 CYS A CA 1
ATOM 2301 C C . CYS A 1 280 ? -24.509 28.184 84.484 1.00 51.69 280 CYS A C 1
ATOM 2303 O O . CYS A 1 280 ? -24.896 28.373 85.655 1.00 51.69 280 CYS A O 1
#

Organism: Folsomia candida (NCBI:txid158441)

Foldseek 3Di:
DKAFDDDDDPDQALLLDPQAAEEEALCQLPLPCCVVPDDLPLCSLVSSLVSLLVLLVCLCPDPDDDPVSVSLNVSSVVSNVLRPDDDDDPVVCVVVPDDPSVVSNVVSVVSQCSQPPPDSYHYDHQLVLVCVLVVRVDPGNYYYDHDPVLCVVCQLVSCLDPVNTHMDDDDHCSSDDDNDDDDDDDVPDPVVVVVVVCVVVCVVVVVVVVCCVVPPDRGNCNSVVNDDRPDDPVVPPCCVPVVVVVVVVVVVVVVVVVVVVVVVVVVVVVVVVVVVVVVD

Secondary structure (DSSP, 8-state):
-EEESSS----S-GGGSTT-EEEEEGGGS-SS-GGGSSSGGGGHHHHHHHHHHHHHHHHHH-----HHHHHHHHHHHHHHHHSPPP---HHHHHHTT--HHHHHHHHHHHHHHIIIII-SEEEE-TT-HHHHHHHHHSSSSEEE---HHHHHHHHHHHHS-TT---EEE----TT-----------TT-HHHHHHHHHHHTSHHHHHHHHHHHHS----HHHHTT--S-SS-GGGSS-HHHHHHHHHHHHHHHHHHHHHHHHHHHHHHHHHHHHHHHTT-

Radius of gyration: 30.65 Å; chains: 1; bounding box: 52×58×113 Å

Sequence (280 aa):
MIVQVKYYPPWETFLDIEGAQVLMPFDLLDETGLHTVGDFGNFRYLGFLNHVVQRVDPLVIYPGNYNVSQAYKRMALRLKDMIPLFEFSIPALHAQGTTLDAHATQQNQMYYKLSQEQSPLKSIDYNETDRLVNTLSTCAKVAFLDTKENVASILPFLNDNKDRVKYLSGEDSFFRVIRAWQIFPVRGNYAEKRLKFMLSSGIYFHWKAWFRLVKPPKLFHHYANWTYPRFDRVSQLDYNSKILAGLYACGICFAACVLFLVLEIWSASITKMLRKLKLC